Protein AF-A0A496LN38-F1 (afdb_monomer_lite)

Secondary structure (DSSP, 8-state):
-HHHHHHHHHHHHHHGGG-TTS-HHHHHHHHHHHHHHHHHTT--THHHHHHHHHHHHHHT-HHHHHHHHHHHHHSPP-TTSPPHHHHHHHHHHHHHHTT-HHHHHHHHHHHHHTSS--SSTTTTTHHHHHHHHHHTT-HHHHHHHHHHHHHHHHT-GGGGGGHHHHHHHHHHTT-HHHHHHHHHHHHHHHHTS--HHHHHHHHHHHGGGS-HHHHHHHHHHHHHHHHHHTS-HHHHHHHHHHHHHS-S--

Foldseek 3Di:
DVVVVLLVLLVCLLQVLLALPDFLVNNVVSLVVNVVVCVVVVHKCLSSLLSQLSSCLSLLNLPSNVVSVVSNVPIDDDPSDDPPQVVLQSVLSNCLSNVVLVVSLVSCPCLVVVVRDDPCPPLSRLLSNLSSCLSVVVLVVSVVCLVVNVVVNVVDLVSLLSLLSSLQSCLSSVVPVVSVVSCVVCVVVQVVVSRLNSLLSNLLSCLLQADVVSLVSNCVSQCSSCVSSVHNRSVVVSVVSNCVRNPDDD

pLDDT: mean 95.8, std 6.45, range [47.94, 98.94]

Radius of gyration: 17.99 Å; chains: 1; bounding box: 49×42×44 Å

Structure (mmCIF, N/CA/C/O backbone):
data_AF-A0A496LN38-F1
#
_entry.id   AF-A0A496LN38-F1
#
loop_
_atom_site.group_PDB
_atom_site.id
_atom_site.type_symbol
_atom_site.label_atom_id
_atom_site.label_alt_id
_atom_site.label_comp_id
_atom_site.label_asym_id
_atom_site.label_entity_id
_atom_site.label_seq_id
_atom_site.pdbx_PDB_ins_code
_atom_site.Cartn_x
_atom_site.Cartn_y
_atom_site.Cartn_z
_atom_site.occupancy
_atom_site.B_iso_or_equiv
_atom_site.auth_seq_id
_atom_site.auth_comp_id
_atom_site.auth_asym_id
_atom_site.auth_atom_id
_atom_site.pdbx_PDB_model_num
ATOM 1 N N . ASP A 1 1 ? 28.121 -6.802 -5.462 1.00 85.00 1 ASP A N 1
ATOM 2 C CA . ASP A 1 1 ? 28.163 -6.606 -6.922 1.00 85.00 1 ASP A CA 1
ATOM 3 C C . ASP A 1 1 ? 27.304 -5.389 -7.294 1.00 85.00 1 ASP A C 1
ATOM 5 O O . ASP A 1 1 ? 26.505 -4.970 -6.463 1.00 85.00 1 ASP A O 1
ATOM 9 N N . PHE A 1 2 ? 27.473 -4.770 -8.468 1.00 90.50 2 PHE A N 1
ATOM 10 C CA . PHE A 1 2 ? 26.639 -3.636 -8.903 1.00 90.50 2 PHE A CA 1
ATOM 11 C C . PHE A 1 2 ? 25.169 -4.049 -9.070 1.00 90.50 2 PHE A C 1
ATOM 13 O O . PHE A 1 2 ? 24.277 -3.312 -8.654 1.00 90.50 2 PHE A O 1
ATOM 20 N N . THR A 1 3 ? 24.918 -5.261 -9.567 1.00 88.94 3 THR A N 1
ATOM 21 C CA . THR A 1 3 ? 23.571 -5.844 -9.659 1.00 88.94 3 THR A CA 1
ATOM 22 C C . THR A 1 3 ? 22.911 -5.978 -8.281 1.00 88.94 3 THR A C 1
ATOM 24 O O . THR A 1 3 ? 21.755 -5.595 -8.121 1.00 88.94 3 THR A O 1
ATOM 27 N N . ASP A 1 4 ? 23.655 -6.380 -7.239 1.00 92.31 4 ASP A N 1
ATOM 28 C CA . ASP A 1 4 ? 23.134 -6.407 -5.857 1.00 92.31 4 ASP A CA 1
ATOM 29 C C . ASP A 1 4 ? 22.748 -5.008 -5.347 1.00 92.31 4 ASP A C 1
ATOM 31 O O . ASP A 1 4 ? 21.820 -4.851 -4.548 1.00 92.31 4 ASP A O 1
ATOM 35 N N . CYS A 1 5 ? 23.478 -3.971 -5.771 1.00 94.69 5 CYS A N 1
ATOM 36 C CA . CYS A 1 5 ? 23.136 -2.591 -5.440 1.00 94.69 5 CYS A CA 1
ATOM 37 C C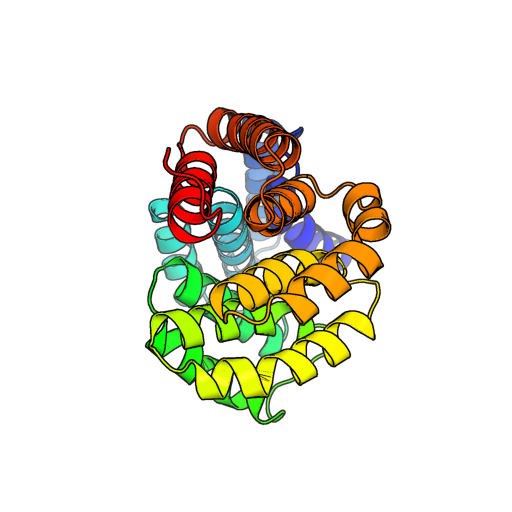 . CYS A 1 5 ? 21.839 -2.173 -6.138 1.00 94.69 5 CYS A C 1
ATOM 39 O O . CYS A 1 5 ? 20.977 -1.592 -5.483 1.00 94.69 5 CYS A O 1
ATOM 41 N N . LEU A 1 6 ? 21.665 -2.510 -7.421 1.00 94.62 6 LEU A N 1
ATOM 42 C CA . LEU A 1 6 ? 20.422 -2.245 -8.154 1.00 94.62 6 LEU A CA 1
ATOM 43 C C . LEU A 1 6 ? 19.226 -2.991 -7.563 1.00 94.62 6 LEU A C 1
ATOM 45 O O . LEU A 1 6 ? 18.123 -2.444 -7.514 1.00 94.62 6 LEU A O 1
ATOM 49 N N . TRP A 1 7 ? 19.454 -4.197 -7.045 1.00 95.44 7 TRP A N 1
ATOM 50 C CA . TRP A 1 7 ? 18.431 -4.964 -6.344 1.00 95.44 7 TRP A CA 1
ATOM 51 C C . TRP A 1 7 ? 17.898 -4.219 -5.122 1.00 95.44 7 TRP A C 1
ATOM 53 O O . TRP A 1 7 ? 16.692 -4.141 -4.926 1.00 95.44 7 TRP A O 1
ATOM 63 N N . LYS A 1 8 ? 18.776 -3.608 -4.323 1.00 95.31 8 LYS A N 1
ATOM 64 C CA . LYS A 1 8 ? 18.359 -2.777 -3.181 1.00 95.31 8 LYS A CA 1
ATOM 65 C C . LYS A 1 8 ? 17.798 -1.430 -3.628 1.00 95.31 8 LYS A C 1
ATOM 67 O O . LYS A 1 8 ? 16.879 -0.905 -3.006 1.00 95.31 8 LYS A O 1
ATOM 72 N N . PHE A 1 9 ? 18.340 -0.871 -4.707 1.00 96.31 9 PHE A N 1
ATOM 73 C CA . PHE A 1 9 ? 17.932 0.427 -5.227 1.00 96.31 9 PHE A CA 1
ATOM 74 C C . PHE A 1 9 ? 16.470 0.439 -5.684 1.00 96.31 9 PHE A C 1
ATOM 76 O O . PHE A 1 9 ? 15.774 1.408 -5.402 1.00 96.31 9 PHE A O 1
ATOM 83 N N . LYS A 1 10 ? 15.958 -0.649 -6.278 1.00 95.75 10 LYS A N 1
ATOM 84 C CA . LYS A 1 10 ? 14.537 -0.739 -6.670 1.00 95.75 10 LYS A CA 1
ATOM 85 C C . LYS A 1 10 ? 13.581 -0.545 -5.482 1.00 95.75 10 LYS A C 1
ATOM 87 O O . LYS A 1 10 ? 12.533 0.077 -5.620 1.00 95.75 10 LYS A O 1
ATOM 92 N N . TRP A 1 11 ? 13.965 -1.024 -4.296 1.00 94.75 11 TRP A N 1
ATOM 93 C CA . TRP A 1 11 ? 13.180 -0.856 -3.073 1.00 94.75 11 TRP A CA 1
ATOM 94 C C . TRP A 1 11 ? 13.254 0.575 -2.536 1.00 94.75 11 TRP A C 1
ATOM 96 O O . TRP A 1 11 ? 12.261 1.083 -2.021 1.00 94.75 11 TRP A O 1
ATOM 106 N N . ILE A 1 12 ? 14.396 1.250 -2.712 1.00 96.00 12 ILE A N 1
ATOM 107 C CA . ILE A 1 12 ? 14.527 2.684 -2.417 1.00 96.00 12 ILE A CA 1
ATOM 108 C C . ILE A 1 12 ? 13.604 3.485 -3.338 1.00 96.00 12 ILE A C 1
ATOM 110 O O . ILE A 1 12 ? 12.831 4.301 -2.850 1.00 96.00 12 ILE A O 1
ATOM 114 N N . VAL A 1 13 ? 13.631 3.216 -4.646 1.00 97.25 13 VAL A N 1
ATOM 115 C CA . VAL A 1 13 ? 12.772 3.879 -5.643 1.00 97.25 13 VAL A CA 1
ATOM 116 C C . VAL A 1 13 ? 11.292 3.683 -5.302 1.00 97.25 13 VAL A C 1
ATOM 118 O O . VAL A 1 13 ? 10.528 4.645 -5.279 1.00 97.25 13 VAL A O 1
ATOM 121 N N . SER A 1 14 ? 10.890 2.457 -4.959 1.00 96.38 14 SER A N 1
ATOM 122 C CA . SER A 1 14 ? 9.514 2.163 -4.550 1.00 96.38 14 SER A CA 1
ATOM 123 C C . SER A 1 14 ? 9.106 2.878 -3.256 1.00 96.38 14 SER A C 1
ATOM 125 O O . SER A 1 14 ? 7.943 3.239 -3.116 1.00 96.38 14 SER A O 1
ATOM 127 N N . GLY A 1 15 ? 10.025 3.049 -2.300 1.00 95.81 15 GLY A N 1
ATOM 128 C CA . GLY A 1 15 ? 9.730 3.584 -0.966 1.00 95.81 15 GLY A CA 1
ATOM 129 C C . GLY A 1 15 ? 9.970 5.083 -0.791 1.00 95.81 15 GLY A C 1
ATOM 130 O O . GLY A 1 15 ? 9.553 5.642 0.219 1.00 95.81 15 GLY A O 1
ATOM 131 N N . VAL A 1 16 ? 10.623 5.753 -1.744 1.00 96.38 16 VAL A N 1
ATOM 132 C CA . VAL A 1 16 ? 11.032 7.163 -1.610 1.00 96.38 16 VAL A CA 1
ATOM 133 C C . VAL A 1 16 ? 9.842 8.102 -1.366 1.00 96.38 16 VAL A C 1
ATOM 135 O O . VAL A 1 16 ? 9.958 9.067 -0.614 1.00 96.38 16 VAL A O 1
ATOM 138 N N . ALA A 1 17 ? 8.670 7.786 -1.927 1.00 96.69 17 ALA A N 1
ATOM 139 C CA . ALA A 1 17 ? 7.463 8.595 -1.771 1.00 96.69 17 ALA A CA 1
ATOM 140 C C . ALA A 1 17 ? 6.859 8.560 -0.359 1.00 96.69 17 ALA A C 1
ATOM 142 O O . ALA A 1 17 ? 5.995 9.391 -0.074 1.00 96.69 17 ALA A O 1
ATOM 143 N N . LYS A 1 18 ? 7.320 7.669 0.528 1.00 96.44 18 LYS A N 1
ATOM 144 C CA . LYS A 1 18 ? 6.849 7.570 1.919 1.00 96.44 18 LYS A CA 1
ATOM 145 C C . LYS A 1 18 ? 7.365 8.686 2.821 1.00 96.44 18 LYS A C 1
ATOM 147 O O . LYS A 1 18 ? 6.786 8.918 3.871 1.00 96.44 18 LYS A O 1
ATOM 152 N N . SER A 1 19 ? 8.421 9.396 2.421 1.00 95.25 19 SER A N 1
ATOM 153 C CA . SER A 1 19 ? 8.892 10.574 3.152 1.00 95.25 19 SER A CA 1
ATOM 154 C C . SER A 1 19 ? 8.279 11.843 2.573 1.00 95.25 19 SER A C 1
ATOM 156 O O . SER A 1 19 ? 8.485 12.169 1.403 1.00 95.25 19 SER A O 1
ATOM 158 N N . SER A 1 20 ? 7.569 12.593 3.408 1.00 93.19 20 SER A N 1
ATOM 159 C CA . SER A 1 20 ? 6.999 13.901 3.073 1.00 93.19 20 SER A CA 1
ATOM 160 C C . SER A 1 20 ? 8.071 14.971 2.831 1.00 93.19 20 SER A C 1
ATOM 162 O O . SER A 1 20 ? 7.804 15.971 2.175 1.00 93.19 20 SER A O 1
ATOM 164 N N . MET A 1 21 ? 9.294 14.739 3.320 1.00 92.69 21 MET A N 1
ATOM 165 C CA . MET A 1 21 ? 10.440 15.646 3.199 1.00 92.69 21 MET A CA 1
ATOM 166 C C . MET A 1 21 ? 11.153 15.559 1.844 1.00 92.69 21 MET A C 1
ATOM 168 O O . MET A 1 21 ? 11.972 16.420 1.523 1.00 92.69 21 MET A O 1
ATOM 172 N N . ILE A 1 22 ? 10.910 14.499 1.068 1.00 95.75 22 ILE A N 1
ATOM 173 C CA . ILE A 1 22 ? 11.539 14.326 -0.241 1.00 95.75 22 ILE A CA 1
ATOM 174 C C . ILE A 1 22 ? 10.703 15.045 -1.293 1.00 95.75 22 ILE A C 1
ATOM 176 O O . ILE A 1 22 ? 9.567 14.669 -1.557 1.00 95.75 22 ILE A O 1
ATOM 180 N N . GLU A 1 23 ? 11.298 16.053 -1.924 1.00 95.94 23 GLU A N 1
ATOM 181 C CA . GLU A 1 23 ? 10.670 16.829 -2.993 1.00 95.94 23 GLU A CA 1
ATOM 182 C C . GLU A 1 23 ? 10.357 15.978 -4.229 1.00 95.94 23 GLU A C 1
ATOM 184 O O . GLU A 1 23 ? 11.131 15.092 -4.610 1.00 95.94 23 GLU A O 1
ATOM 189 N N . LYS A 1 24 ? 9.265 16.310 -4.929 1.00 95.44 24 LYS A N 1
ATOM 190 C CA . LYS A 1 24 ? 8.821 15.592 -6.137 1.00 95.44 24 LYS A CA 1
ATOM 191 C C . LYS A 1 24 ? 9.908 15.505 -7.217 1.00 95.44 24 LYS A C 1
ATOM 193 O O . LYS A 1 24 ? 10.080 14.454 -7.824 1.00 95.44 24 LYS A O 1
ATOM 198 N N . GLU A 1 25 ? 10.694 16.567 -7.401 1.00 96.88 25 GLU A N 1
ATOM 199 C CA . GLU A 1 25 ? 11.808 16.585 -8.362 1.00 96.88 25 GLU A CA 1
ATOM 200 C C . GLU A 1 25 ? 12.885 15.534 -8.029 1.00 96.88 25 GLU A C 1
ATOM 202 O O . GLU A 1 25 ? 13.487 14.946 -8.927 1.00 96.88 25 GLU A O 1
ATOM 207 N N . LEU A 1 26 ? 13.144 15.273 -6.743 1.00 97.69 26 LEU A N 1
ATOM 208 C CA . LEU A 1 26 ? 14.111 14.253 -6.336 1.00 97.69 26 LEU A CA 1
ATOM 209 C C . LEU A 1 26 ? 13.549 12.840 -6.529 1.00 97.69 26 LEU A C 1
ATOM 211 O O . LEU A 1 26 ? 14.294 11.954 -6.944 1.00 97.69 26 LEU A O 1
ATOM 215 N N . ILE A 1 27 ? 12.249 12.643 -6.287 1.00 97.88 27 ILE A N 1
ATOM 216 C CA . ILE A 1 27 ? 11.549 11.392 -6.619 1.00 97.88 27 ILE A CA 1
ATOM 217 C C . ILE A 1 27 ? 11.721 11.085 -8.113 1.00 97.88 27 ILE A C 1
ATOM 219 O O . ILE A 1 27 ? 12.150 9.989 -8.474 1.00 97.88 27 ILE A O 1
ATOM 223 N N . ASP A 1 28 ? 11.490 12.078 -8.975 1.00 97.50 28 ASP A N 1
ATOM 224 C CA . ASP A 1 28 ? 11.615 11.925 -10.427 1.00 97.50 28 ASP A CA 1
ATOM 225 C C . ASP A 1 28 ? 13.051 11.595 -10.854 1.00 97.50 28 ASP A C 1
ATOM 227 O O . ASP A 1 28 ? 13.264 10.653 -11.615 1.00 97.50 28 ASP A O 1
ATOM 231 N N . LYS A 1 29 ? 14.059 12.260 -10.276 1.00 98.25 29 LYS A N 1
ATOM 232 C CA . LYS A 1 29 ? 15.477 11.937 -10.529 1.00 98.25 29 LYS A CA 1
ATOM 233 C C . LYS A 1 29 ? 15.853 10.513 -10.118 1.00 98.25 29 LYS A C 1
ATOM 235 O O . LYS A 1 29 ? 16.649 9.864 -10.795 1.00 98.25 29 LYS A O 1
ATOM 240 N N . VAL A 1 30 ? 15.314 10.015 -9.004 1.00 98.00 30 VAL A N 1
ATOM 241 C CA . VAL A 1 30 ? 15.553 8.637 -8.545 1.00 98.00 30 VAL A CA 1
ATOM 242 C C . VAL A 1 30 ? 14.897 7.630 -9.496 1.00 98.00 30 VAL A C 1
ATOM 244 O O . VAL A 1 30 ? 15.519 6.621 -9.839 1.00 98.00 30 VAL A O 1
ATOM 247 N N . ASN A 1 31 ? 13.694 7.935 -9.987 1.00 98.44 31 ASN A N 1
ATOM 248 C CA . ASN A 1 31 ? 13.002 7.140 -11.000 1.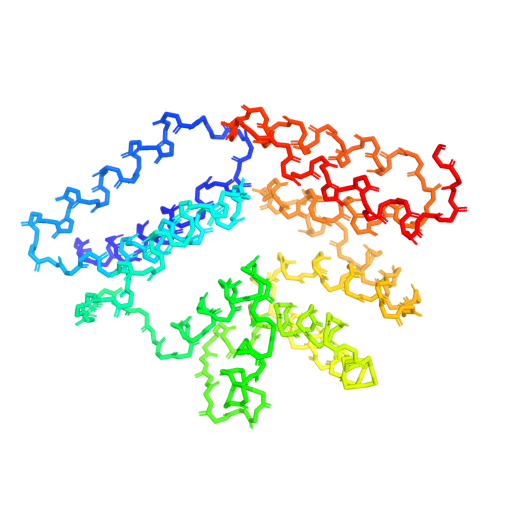00 98.44 31 ASN A CA 1
ATOM 249 C C . ASN A 1 31 ? 13.802 7.098 -12.319 1.00 98.44 31 ASN A C 1
ATOM 251 O O . ASN A 1 31 ? 14.048 6.018 -12.859 1.00 98.44 31 ASN A O 1
ATOM 255 N N . GLU A 1 32 ? 14.266 8.250 -12.812 1.00 98.44 32 GLU A N 1
ATOM 256 C CA . GLU A 1 32 ? 15.109 8.360 -14.014 1.00 98.44 32 GLU A CA 1
ATOM 257 C C . GLU A 1 32 ? 16.414 7.570 -13.875 1.00 98.44 32 GLU A C 1
ATOM 259 O O . GLU A 1 32 ? 16.816 6.862 -14.799 1.00 98.44 32 GLU A O 1
ATOM 264 N N . ALA A 1 33 ? 17.060 7.632 -12.707 1.00 98.25 33 ALA A N 1
ATOM 265 C CA . ALA A 1 33 ? 18.275 6.872 -12.443 1.00 98.25 33 ALA A CA 1
ATOM 266 C C . ALA A 1 33 ? 18.035 5.356 -12.524 1.00 98.25 33 ALA A C 1
ATOM 268 O O . ALA A 1 33 ? 18.862 4.633 -13.080 1.00 98.25 33 ALA A O 1
ATOM 269 N N . MET A 1 34 ? 16.907 4.859 -12.004 1.00 98.06 34 MET A N 1
ATOM 270 C CA . MET A 1 34 ? 16.569 3.436 -12.094 1.00 98.06 34 MET A CA 1
ATOM 271 C C . MET A 1 34 ? 16.360 3.007 -13.545 1.00 98.06 34 MET A C 1
ATOM 273 O O . MET A 1 34 ? 16.973 2.026 -13.968 1.00 98.06 34 MET A O 1
ATOM 277 N N . ALA A 1 35 ? 15.566 3.760 -14.310 1.00 98.19 35 ALA A N 1
ATOM 278 C CA . ALA A 1 35 ? 15.343 3.490 -15.728 1.00 98.19 35 ALA A CA 1
ATOM 279 C C . ALA A 1 35 ? 16.667 3.470 -16.507 1.00 98.19 35 ALA A C 1
ATOM 281 O O . ALA A 1 35 ? 16.959 2.491 -17.192 1.00 98.19 35 ALA A O 1
ATOM 282 N N . PHE A 1 36 ? 17.521 4.481 -16.306 1.00 98.12 36 PHE A N 1
ATOM 283 C CA . PHE A 1 36 ? 18.833 4.573 -16.948 1.00 98.12 36 PHE A CA 1
ATOM 284 C C . PHE A 1 36 ? 19.693 3.324 -16.714 1.00 98.12 36 PHE A C 1
ATOM 286 O O . PHE A 1 36 ? 20.278 2.785 -17.655 1.00 98.12 36 PHE A O 1
ATOM 293 N N . TYR A 1 37 ? 19.789 2.842 -15.471 1.00 97.44 37 TYR A N 1
ATOM 294 C CA . TYR A 1 37 ? 20.604 1.662 -15.175 1.00 97.44 37 TYR A CA 1
ATOM 295 C C . TYR A 1 37 ? 20.010 0.375 -15.738 1.00 97.44 37 TYR A C 1
ATOM 297 O O . TYR A 1 37 ? 20.766 -0.472 -16.214 1.00 97.44 37 TYR A O 1
ATOM 305 N N . TYR A 1 38 ? 18.686 0.234 -15.704 1.00 97.12 38 TYR A N 1
ATOM 306 C CA . TYR A 1 38 ? 18.008 -0.932 -16.258 1.00 97.12 38 TYR A CA 1
ATOM 307 C C . TYR A 1 38 ? 18.200 -1.011 -17.774 1.00 97.12 38 TYR A C 1
ATOM 309 O O . TYR A 1 38 ? 18.621 -2.047 -18.279 1.00 97.12 38 TYR A O 1
ATOM 317 N N . GLU A 1 39 ? 18.016 0.101 -18.488 1.00 96.94 39 GLU A N 1
ATOM 318 C CA . GLU A 1 39 ? 18.270 0.177 -19.930 1.00 96.94 39 GLU A CA 1
ATOM 319 C C . GLU A 1 39 ? 19.741 -0.096 -20.263 1.00 96.94 39 GLU A C 1
ATOM 321 O O . GLU A 1 39 ? 20.051 -0.872 -21.167 1.00 96.94 39 GLU A O 1
ATOM 326 N N . ARG A 1 40 ? 20.675 0.502 -19.511 1.00 96.88 40 ARG A N 1
ATOM 327 C CA . ARG A 1 40 ? 22.117 0.373 -19.769 1.00 96.88 40 ARG A CA 1
ATOM 328 C C . ARG A 1 40 ? 22.644 -1.052 -19.591 1.00 96.88 40 ARG A C 1
ATOM 330 O O . ARG A 1 40 ? 23.669 -1.381 -20.200 1.00 96.88 40 ARG A O 1
ATOM 337 N N . LEU A 1 41 ? 21.997 -1.833 -18.729 1.00 95.69 41 LEU A N 1
ATOM 338 C CA . LEU A 1 41 ? 22.315 -3.231 -18.439 1.00 95.69 41 LEU A CA 1
ATOM 339 C C . LEU A 1 41 ? 21.416 -4.226 -19.183 1.00 95.69 41 LEU A C 1
ATOM 341 O O . LEU A 1 41 ? 21.561 -5.424 -18.962 1.00 95.69 41 LEU A O 1
ATOM 345 N N . GLU A 1 42 ? 20.518 -3.745 -20.049 1.00 95.88 42 GLU A N 1
ATOM 346 C CA . GLU A 1 42 ? 19.575 -4.579 -20.807 1.00 95.88 42 GLU A CA 1
ATOM 347 C C . GLU A 1 42 ? 18.668 -5.439 -19.901 1.00 95.88 42 GLU A C 1
ATOM 349 O O . GLU A 1 42 ? 18.281 -6.554 -20.250 1.00 95.88 42 GLU A O 1
ATOM 354 N N . LEU A 1 43 ? 18.317 -4.902 -18.728 1.00 96.44 43 LEU A N 1
ATOM 355 C CA . LEU A 1 43 ? 17.370 -5.497 -17.786 1.00 96.44 43 LEU A CA 1
ATOM 356 C C . LEU A 1 43 ? 15.930 -5.148 -18.178 1.00 96.44 43 LEU A C 1
ATOM 358 O O . LEU A 1 43 ? 15.653 -4.110 -18.785 1.00 96.44 43 LEU A O 1
ATOM 362 N N . SER A 1 44 ? 14.984 -5.995 -17.787 1.00 97.50 44 SER A N 1
ATOM 363 C CA . SER A 1 44 ? 13.565 -5.732 -17.987 1.00 97.50 44 SER A CA 1
ATOM 364 C C . SER A 1 44 ? 13.087 -4.573 -17.121 1.00 97.50 44 SER A C 1
ATOM 366 O O . SER A 1 44 ? 13.243 -4.570 -15.901 1.00 97.50 44 SER A O 1
ATOM 368 N N . LEU A 1 45 ? 12.367 -3.629 -17.727 1.00 98.00 45 LEU A N 1
ATOM 369 C CA . LEU A 1 45 ? 11.714 -2.536 -17.003 1.00 98.00 45 LEU A CA 1
ATOM 370 C C . LEU A 1 45 ? 10.504 -2.986 -16.160 1.00 98.00 45 LEU A C 1
ATOM 372 O O . LEU A 1 45 ? 9.874 -2.151 -15.517 1.00 98.00 45 LEU A O 1
ATOM 376 N N . ALA A 1 46 ? 10.175 -4.282 -16.110 1.00 98.25 46 ALA A N 1
ATOM 377 C CA . ALA A 1 46 ? 9.080 -4.804 -15.289 1.00 98.25 46 ALA A CA 1
ATOM 378 C C . ALA A 1 46 ? 9.195 -4.365 -13.814 1.00 98.25 46 ALA A C 1
ATOM 380 O O . ALA A 1 46 ? 8.242 -3.812 -13.264 1.00 98.25 46 ALA A O 1
ATOM 381 N N . ALA A 1 47 ? 10.368 -4.529 -13.189 1.00 97.81 47 ALA A N 1
ATOM 382 C CA . ALA A 1 47 ? 10.577 -4.125 -11.795 1.00 97.81 47 ALA A CA 1
ATOM 383 C C . ALA A 1 47 ? 10.586 -2.596 -11.606 1.00 97.81 47 ALA A C 1
ATOM 385 O O . ALA A 1 47 ? 10.185 -2.109 -10.549 1.00 97.81 47 ALA A O 1
ATOM 386 N N . TYR A 1 48 ? 10.993 -1.836 -12.629 1.00 98.31 48 TYR A N 1
ATOM 387 C CA . TYR A 1 48 ? 10.892 -0.374 -12.637 1.00 98.31 48 TYR A CA 1
ATOM 388 C C . TYR A 1 48 ? 9.432 0.083 -12.603 1.00 98.31 48 TYR A C 1
ATOM 390 O O . TYR A 1 48 ? 9.041 0.835 -11.712 1.00 98.31 48 TYR A O 1
ATOM 398 N N . TYR A 1 49 ? 8.596 -0.435 -13.504 1.00 98.75 49 TYR A N 1
ATOM 399 C CA . TYR A 1 49 ? 7.177 -0.086 -13.525 1.00 98.75 49 TYR A CA 1
ATOM 400 C C . TYR A 1 49 ? 6.435 -0.570 -12.280 1.00 98.75 49 TYR A C 1
ATOM 402 O O . TYR A 1 49 ? 5.553 0.131 -11.792 1.00 98.75 49 TYR A O 1
ATOM 410 N N . LYS A 1 50 ? 6.830 -1.706 -11.695 1.00 98.69 50 LYS A N 1
ATOM 411 C CA . LYS A 1 50 ? 6.316 -2.126 -10.387 1.00 98.69 50 LYS A CA 1
ATOM 412 C C . LYS A 1 50 ? 6.668 -1.127 -9.279 1.00 98.69 50 LYS A C 1
ATOM 414 O O . LYS A 1 50 ? 5.795 -0.739 -8.509 1.00 98.69 50 LYS A O 1
ATOM 419 N N . ALA A 1 51 ? 7.921 -0.669 -9.221 1.00 98.56 51 ALA A N 1
ATOM 420 C CA . ALA A 1 51 ? 8.350 0.329 -8.242 1.00 98.56 51 ALA A CA 1
ATOM 421 C C . ALA A 1 51 ? 7.579 1.649 -8.398 1.00 98.56 51 ALA A C 1
ATOM 423 O O . ALA A 1 51 ? 7.131 2.209 -7.399 1.00 98.56 51 ALA A O 1
ATOM 424 N N . LEU A 1 52 ? 7.356 2.109 -9.636 1.00 98.75 52 LEU A N 1
ATOM 425 C CA . LEU A 1 52 ? 6.519 3.282 -9.900 1.00 98.75 52 LEU A CA 1
ATOM 426 C C . LEU A 1 52 ? 5.062 3.058 -9.507 1.00 98.75 52 LEU A C 1
ATOM 428 O O . LEU A 1 52 ? 4.437 3.949 -8.946 1.00 98.75 52 LEU A O 1
ATOM 432 N N . MET A 1 53 ? 4.497 1.889 -9.792 1.00 98.81 53 MET A N 1
ATOM 433 C CA . MET A 1 53 ? 3.129 1.556 -9.403 1.00 98.81 53 MET A CA 1
ATOM 434 C C . MET A 1 53 ? 2.959 1.639 -7.877 1.00 98.81 53 MET A C 1
ATOM 436 O O . MET A 1 53 ? 2.077 2.360 -7.416 1.00 98.81 53 MET A O 1
ATOM 440 N N . ASN A 1 54 ? 3.869 1.041 -7.103 1.00 98.62 54 ASN A N 1
ATOM 441 C CA . ASN A 1 54 ? 3.876 1.143 -5.640 1.00 98.62 54 ASN A CA 1
ATOM 442 C C . ASN A 1 54 ? 4.056 2.592 -5.152 1.00 98.62 54 ASN A C 1
ATOM 444 O O . ASN A 1 54 ? 3.343 3.040 -4.256 1.00 98.62 54 ASN A O 1
ATOM 448 N N . GLN A 1 55 ? 4.963 3.351 -5.775 1.00 98.25 55 GLN A N 1
ATOM 449 C CA . GLN A 1 55 ? 5.174 4.766 -5.466 1.00 98.25 55 GLN A CA 1
ATOM 450 C C . GLN A 1 55 ? 3.897 5.590 -5.705 1.00 98.25 55 GLN A C 1
ATOM 452 O O . GLN A 1 55 ? 3.545 6.437 -4.891 1.00 98.25 55 GLN A O 1
ATOM 457 N N . ASN A 1 56 ? 3.175 5.322 -6.795 1.00 98.69 56 ASN A N 1
ATOM 458 C CA . ASN A 1 56 ? 1.927 6.008 -7.127 1.00 98.69 56 ASN A CA 1
ATOM 459 C C . ASN A 1 56 ? 0.772 5.623 -6.194 1.00 98.69 56 ASN A C 1
ATOM 461 O O . ASN A 1 56 ? -0.050 6.486 -5.893 1.00 98.69 56 ASN A O 1
ATOM 465 N N . ILE A 1 57 ? 0.733 4.388 -5.678 1.00 98.69 57 ILE A N 1
ATOM 466 C CA . ILE A 1 57 ? -0.186 4.003 -4.592 1.00 98.69 57 ILE A CA 1
ATOM 467 C C . ILE A 1 57 ? 0.083 4.866 -3.351 1.00 98.69 57 ILE A C 1
ATOM 469 O O . ILE A 1 57 ? -0.838 5.484 -2.821 1.00 98.69 57 ILE A O 1
ATOM 473 N N . ASP A 1 58 ? 1.345 4.973 -2.925 1.00 98.12 58 ASP A N 1
ATOM 474 C CA . ASP A 1 58 ? 1.742 5.797 -1.773 1.00 98.12 58 ASP A CA 1
ATOM 475 C C . ASP A 1 58 ? 1.581 7.313 -2.031 1.00 98.12 58 ASP A C 1
ATOM 477 O O . ASP A 1 58 ? 1.551 8.105 -1.090 1.00 98.12 58 ASP A O 1
ATOM 481 N N . MET A 1 59 ? 1.453 7.756 -3.283 1.00 98.12 59 MET A N 1
ATOM 482 C CA . MET A 1 59 ? 1.138 9.151 -3.624 1.00 98.12 59 MET A CA 1
ATOM 483 C C . MET A 1 59 ? -0.357 9.410 -3.843 1.00 98.12 59 MET A C 1
ATOM 485 O O . MET A 1 59 ? -0.752 10.569 -3.968 1.00 98.12 59 MET A O 1
ATOM 489 N N . GLY A 1 60 ? -1.187 8.366 -3.905 1.00 98.19 60 GLY A N 1
ATOM 490 C CA . GLY A 1 60 ? -2.604 8.497 -4.235 1.00 98.19 60 GLY A CA 1
ATOM 491 C C . GLY A 1 60 ? -2.899 8.780 -5.712 1.00 98.19 60 GLY A C 1
ATOM 492 O O . GLY A 1 60 ? -4.006 9.204 -6.042 1.00 98.19 60 GLY A O 1
ATOM 493 N N . ASP A 1 61 ? -1.945 8.561 -6.622 1.00 98.25 61 ASP A N 1
ATOM 494 C CA . ASP A 1 61 ? -2.148 8.774 -8.061 1.00 98.25 61 ASP A CA 1
ATOM 495 C C . ASP A 1 61 ? -2.706 7.508 -8.727 1.00 98.25 61 ASP A C 1
ATOM 497 O O . ASP A 1 61 ? -1.983 6.664 -9.262 1.00 98.25 61 ASP A O 1
ATOM 501 N N . ALA A 1 62 ? -4.035 7.383 -8.711 1.00 98.31 62 ALA A N 1
ATOM 502 C CA . ALA A 1 62 ? -4.742 6.255 -9.316 1.00 98.31 62 ALA A CA 1
ATOM 503 C C . ALA A 1 62 ? -4.485 6.099 -10.823 1.00 98.31 62 ALA A C 1
ATOM 505 O O . ALA A 1 62 ? -4.460 4.979 -11.343 1.00 98.31 62 ALA A O 1
ATOM 506 N N . ARG A 1 63 ? -4.285 7.211 -11.540 1.00 98.31 63 ARG A N 1
ATOM 507 C CA . ARG A 1 63 ? -4.092 7.197 -12.993 1.00 98.31 63 ARG A CA 1
ATOM 508 C C . ARG A 1 63 ? -2.718 6.631 -13.338 1.00 98.31 63 ARG A C 1
ATOM 510 O O . ARG A 1 63 ? -2.630 5.735 -14.178 1.00 98.31 63 ARG A O 1
ATOM 517 N N . GLU A 1 64 ? -1.670 7.127 -12.688 1.00 98.44 64 GLU A N 1
ATOM 518 C CA . GLU A 1 64 ? -0.301 6.657 -12.914 1.00 98.44 64 GLU A CA 1
ATOM 519 C C . GLU A 1 64 ? -0.070 5.259 -12.328 1.00 98.44 64 GLU A C 1
ATOM 521 O O . GLU A 1 64 ? 0.594 4.438 -12.964 1.00 98.44 64 GLU A O 1
ATOM 526 N N . ALA A 1 65 ? -0.672 4.918 -11.182 1.00 98.75 65 ALA A N 1
ATOM 527 C CA . ALA A 1 65 ? -0.606 3.557 -10.640 1.00 98.75 65 ALA A CA 1
ATOM 528 C C . ALA A 1 65 ? -1.143 2.529 -11.647 1.00 98.75 65 ALA A C 1
ATOM 530 O O . ALA A 1 65 ? -0.488 1.520 -11.908 1.00 98.75 65 ALA A O 1
ATOM 531 N N . LYS A 1 66 ? -2.293 2.815 -12.277 1.00 98.81 66 LYS A N 1
ATOM 532 C CA . LYS A 1 66 ? -2.876 1.959 -13.317 1.00 98.81 66 LYS A CA 1
ATOM 533 C C . LYS A 1 66 ? -1.978 1.837 -14.547 1.00 98.81 66 LYS A C 1
ATOM 535 O O . LYS A 1 66 ? -1.756 0.727 -15.028 1.00 98.81 66 LYS A O 1
ATOM 540 N N . ALA A 1 67 ? -1.460 2.952 -15.061 1.00 98.75 67 ALA A N 1
ATOM 541 C CA . ALA A 1 67 ? -0.597 2.935 -16.243 1.00 98.75 67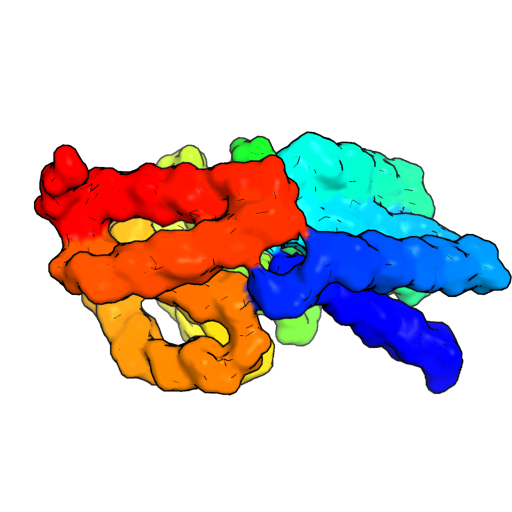 ALA A CA 1
ATOM 542 C C . ALA A 1 67 ? 0.665 2.084 -16.013 1.00 98.75 67 ALA A C 1
ATOM 544 O O . ALA A 1 67 ? 1.021 1.247 -16.845 1.00 98.75 67 ALA A O 1
ATOM 545 N N . ASN A 1 68 ? 1.298 2.247 -14.850 1.00 98.81 68 ASN A N 1
ATOM 546 C CA . ASN A 1 68 ? 2.495 1.501 -14.476 1.00 98.81 68 ASN A CA 1
ATOM 547 C C . ASN A 1 68 ? 2.193 0.023 -14.183 1.00 98.81 68 ASN A C 1
ATOM 549 O O . ASN A 1 68 ? 2.959 -0.846 -14.598 1.00 98.81 68 ASN A O 1
ATOM 553 N N . TYR A 1 69 ? 1.048 -0.287 -13.566 1.00 98.81 69 TYR A N 1
ATOM 554 C CA . TYR A 1 69 ? 0.577 -1.664 -13.406 1.00 98.81 69 TYR A CA 1
ATOM 555 C C . TYR A 1 69 ? 0.430 -2.374 -14.758 1.00 98.81 69 TYR A C 1
ATOM 557 O O . TYR A 1 69 ? 0.972 -3.460 -14.959 1.00 98.81 69 TYR A O 1
ATOM 565 N N . GLU A 1 70 ? -0.243 -1.746 -15.727 1.00 98.69 70 GLU A N 1
ATOM 566 C CA . GLU A 1 70 ? -0.423 -2.333 -17.056 1.00 98.69 70 GLU A CA 1
ATOM 567 C C . GLU A 1 70 ? 0.911 -2.601 -17.768 1.00 98.69 70 GLU A C 1
ATOM 569 O O . GLU A 1 70 ? 1.032 -3.603 -18.474 1.00 98.69 70 GLU A O 1
ATOM 574 N N . LEU A 1 71 ? 1.907 -1.726 -17.603 1.00 98.69 71 LEU A N 1
ATOM 575 C CA . LEU A 1 71 ? 3.245 -1.917 -18.167 1.00 98.69 71 LEU A CA 1
ATOM 576 C C . LEU A 1 71 ? 3.997 -3.050 -17.467 1.00 98.69 71 LEU A C 1
ATOM 578 O O . LEU A 1 71 ? 4.532 -3.925 -18.148 1.00 98.69 71 LEU A O 1
ATOM 582 N N . TRP A 1 72 ? 3.972 -3.097 -16.133 1.00 98.62 72 TRP A N 1
ATOM 583 C CA . TRP A 1 72 ? 4.564 -4.189 -15.358 1.00 98.62 72 TRP A CA 1
ATOM 584 C C . TRP A 1 72 ? 4.003 -5.551 -15.782 1.00 98.62 72 TRP A C 1
ATOM 586 O O . TRP A 1 72 ? 4.774 -6.469 -16.054 1.00 98.62 72 TRP A O 1
ATOM 596 N N . LYS A 1 73 ? 2.678 -5.675 -15.939 1.00 98.06 73 LYS A N 1
ATOM 597 C CA . LYS A 1 73 ? 2.037 -6.936 -16.352 1.00 98.06 73 LYS A CA 1
ATOM 598 C C . LYS A 1 73 ? 2.315 -7.335 -17.807 1.00 98.06 73 LYS A C 1
ATOM 600 O O . LYS A 1 73 ? 2.193 -8.514 -18.130 1.00 98.06 73 LYS A O 1
ATOM 605 N N . LYS A 1 74 ? 2.646 -6.385 -18.690 1.00 98.12 74 LYS A N 1
ATOM 606 C CA . LYS A 1 74 ? 2.934 -6.642 -20.118 1.00 98.12 74 LYS A CA 1
ATOM 607 C C . LYS A 1 74 ? 4.378 -7.073 -20.373 1.00 98.12 74 LYS A C 1
ATOM 609 O O . LYS A 1 74 ? 4.639 -7.718 -21.387 1.00 98.12 74 LYS A O 1
ATOM 614 N N . LEU A 1 75 ? 5.311 -6.678 -19.512 1.00 97.44 75 LEU A N 1
ATOM 615 C CA . LEU A 1 75 ? 6.737 -6.915 -19.715 1.00 97.44 75 LEU A CA 1
ATOM 616 C C . LEU A 1 75 ? 7.176 -8.280 -19.185 1.00 97.44 75 LEU A C 1
ATOM 618 O O . LEU A 1 75 ? 6.611 -8.825 -18.239 1.00 97.44 75 LEU A O 1
ATOM 622 N N . ALA A 1 76 ? 8.214 -8.835 -19.811 1.00 94.69 76 ALA A N 1
ATOM 623 C CA . ALA A 1 76 ? 8.802 -10.092 -19.373 1.00 94.69 76 ALA A CA 1
ATOM 624 C C . ALA A 1 76 ? 9.484 -9.920 -18.010 1.00 94.69 76 ALA A C 1
ATOM 626 O O . ALA A 1 76 ? 10.142 -8.912 -17.759 1.00 94.69 76 ALA A O 1
ATOM 627 N N . LYS A 1 77 ? 9.352 -10.924 -17.145 1.00 94.19 77 LYS A N 1
ATOM 628 C CA . LYS A 1 77 ? 10.115 -11.000 -15.898 1.00 94.19 77 LYS A CA 1
ATOM 629 C C . LYS A 1 77 ? 11.568 -11.365 -16.190 1.00 94.19 77 LYS A C 1
ATOM 631 O O . LYS A 1 77 ? 11.840 -12.146 -17.101 1.00 94.19 77 LYS A O 1
ATOM 636 N N . ASP A 1 78 ? 12.472 -10.825 -15.390 1.00 95.31 78 ASP A N 1
ATOM 637 C CA . ASP A 1 78 ? 13.894 -11.162 -15.368 1.00 95.31 78 ASP A CA 1
ATOM 638 C C . ASP A 1 78 ? 14.379 -11.380 -13.924 1.00 95.31 78 ASP A C 1
ATOM 640 O O . ASP A 1 78 ? 13.577 -11.407 -12.984 1.00 95.31 78 ASP A O 1
ATOM 644 N N . ASP A 1 79 ? 15.696 -11.487 -13.748 1.00 93.56 79 ASP A N 1
ATOM 645 C CA . ASP A 1 79 ? 16.347 -11.692 -12.451 1.00 93.56 79 ASP A CA 1
ATOM 646 C C . ASP A 1 79 ? 16.175 -10.510 -11.472 1.00 93.56 79 ASP A C 1
ATOM 648 O O . ASP A 1 79 ? 16.527 -10.635 -10.300 1.00 93.56 79 ASP A O 1
ATOM 652 N N . MET A 1 80 ? 15.611 -9.372 -11.907 1.00 95.75 80 MET A N 1
ATOM 653 C CA . MET A 1 80 ? 15.246 -8.249 -11.035 1.00 95.75 80 MET A CA 1
ATOM 654 C C . MET A 1 80 ? 13.826 -8.359 -10.468 1.00 95.75 80 MET A C 1
ATOM 656 O O . MET A 1 80 ? 13.445 -7.550 -9.613 1.00 95.75 80 MET A O 1
ATOM 660 N N . SER A 1 81 ? 13.047 -9.351 -10.899 1.00 96.50 81 SER A N 1
ATOM 661 C CA . SER A 1 81 ? 11.710 -9.630 -10.363 1.00 96.50 81 SER A CA 1
ATOM 662 C C . SER A 1 81 ? 11.805 -10.166 -8.938 1.00 96.50 81 SER A C 1
ATOM 664 O O . SER A 1 81 ? 12.723 -10.917 -8.610 1.00 96.50 81 SER A O 1
ATOM 666 N N . ASP A 1 82 ? 10.857 -9.801 -8.073 1.00 96.69 82 ASP A N 1
ATOM 667 C CA . ASP A 1 82 ? 10.806 -10.397 -6.738 1.00 96.69 82 ASP A CA 1
ATOM 668 C C . ASP A 1 82 ? 10.276 -11.838 -6.796 1.00 96.69 82 ASP A C 1
ATOM 670 O O . ASP A 1 82 ? 9.817 -12.326 -7.833 1.00 96.69 82 ASP A O 1
ATOM 674 N N . CYS A 1 83 ? 10.349 -12.550 -5.668 1.00 97.31 83 CYS A N 1
ATOM 675 C CA . CYS A 1 83 ? 9.761 -13.884 -5.580 1.00 97.31 83 CYS A CA 1
ATOM 676 C C . CYS A 1 83 ? 8.246 -13.845 -5.849 1.00 97.31 83 CYS A C 1
ATOM 678 O O . CYS A 1 83 ? 7.592 -12.826 -5.622 1.00 97.31 83 CYS A O 1
ATOM 680 N N . GLU A 1 84 ? 7.677 -14.974 -6.274 1.00 97.50 84 GLU A N 1
ATOM 681 C CA . GLU A 1 84 ? 6.262 -15.080 -6.658 1.00 97.50 84 GLU A CA 1
ATOM 682 C C . GLU A 1 84 ? 5.299 -14.568 -5.575 1.00 97.50 84 GLU A C 1
ATOM 684 O O . GLU A 1 84 ? 4.344 -13.863 -5.891 1.00 97.50 84 GLU A O 1
ATOM 689 N N . ALA A 1 85 ? 5.593 -14.837 -4.298 1.00 98.25 85 ALA A N 1
ATOM 690 C CA . ALA A 1 85 ? 4.791 -14.348 -3.180 1.00 98.25 85 ALA A CA 1
ATOM 691 C C . ALA A 1 85 ? 4.798 -12.812 -3.081 1.00 98.25 85 ALA A C 1
ATOM 693 O O . ALA A 1 85 ? 3.746 -12.203 -2.896 1.00 98.25 85 ALA A O 1
ATOM 694 N N . CYS A 1 86 ? 5.965 -12.176 -3.235 1.00 98.12 86 CYS A N 1
ATOM 695 C CA . CYS A 1 86 ? 6.077 -10.716 -3.207 1.00 98.12 86 CYS A CA 1
ATOM 696 C C . CYS A 1 86 ? 5.407 -10.074 -4.428 1.00 98.12 86 CYS A C 1
ATOM 698 O O . CYS A 1 86 ? 4.699 -9.087 -4.273 1.00 98.12 86 CYS A O 1
ATOM 700 N N . GLU A 1 87 ? 5.571 -10.659 -5.619 1.00 98.12 87 GLU A N 1
ATOM 701 C CA . GLU A 1 87 ? 4.901 -10.188 -6.839 1.00 98.12 87 GLU A CA 1
ATOM 702 C C . GLU A 1 87 ? 3.372 -10.253 -6.696 1.00 98.12 87 GLU A C 1
ATOM 704 O O . GLU A 1 87 ? 2.684 -9.291 -7.030 1.00 98.12 87 GLU A O 1
ATOM 709 N N . ALA A 1 88 ? 2.839 -11.346 -6.139 1.00 98.56 88 ALA A N 1
ATOM 710 C CA . ALA A 1 88 ? 1.414 -11.461 -5.835 1.00 98.56 88 ALA A CA 1
ATOM 711 C C . ALA A 1 88 ? 0.972 -10.435 -4.779 1.00 98.56 88 ALA A C 1
ATOM 713 O O . ALA A 1 88 ? -0.092 -9.839 -4.912 1.00 98.56 88 ALA A O 1
ATOM 714 N N . SER A 1 89 ? 1.788 -10.183 -3.751 1.00 98.62 89 SER A N 1
ATOM 715 C CA . SER A 1 89 ? 1.481 -9.186 -2.720 1.00 98.62 89 SER A CA 1
ATOM 716 C C . SER A 1 89 ? 1.407 -7.757 -3.271 1.00 98.62 89 SER A C 1
ATOM 718 O O . SER A 1 89 ? 0.497 -7.023 -2.890 1.00 98.62 89 SER A O 1
ATOM 720 N N . ASP A 1 90 ? 2.327 -7.359 -4.156 1.00 98.56 90 ASP A N 1
ATOM 721 C CA . ASP A 1 90 ? 2.299 -6.043 -4.818 1.00 98.56 90 ASP A CA 1
ATOM 722 C C . ASP A 1 90 ? 1.049 -5.902 -5.712 1.00 98.56 90 ASP A C 1
ATOM 724 O O . ASP A 1 90 ? 0.386 -4.865 -5.723 1.00 98.56 90 ASP A O 1
ATOM 728 N N . GLU A 1 91 ? 0.661 -6.969 -6.416 1.00 98.81 91 GLU A N 1
ATOM 729 C CA . GLU A 1 91 ? -0.559 -6.991 -7.233 1.00 98.81 91 GLU A CA 1
ATOM 730 C C . GLU A 1 91 ? -1.835 -6.930 -6.378 1.00 98.81 91 GLU A C 1
ATOM 732 O O . GLU A 1 91 ? -2.755 -6.185 -6.709 1.00 98.81 91 GLU A O 1
ATOM 737 N N . ILE A 1 92 ? -1.883 -7.620 -5.233 1.00 98.88 92 ILE A N 1
ATOM 738 C CA . ILE A 1 92 ? -2.982 -7.508 -4.256 1.00 98.88 92 ILE A CA 1
ATOM 739 C C . ILE A 1 92 ? -3.087 -6.076 -3.716 1.00 98.88 92 ILE A C 1
ATOM 741 O O . ILE A 1 92 ? -4.195 -5.550 -3.589 1.00 98.88 92 ILE A O 1
ATOM 745 N N . ALA A 1 93 ? -1.957 -5.429 -3.413 1.00 98.75 93 ALA A N 1
ATOM 746 C CA . ALA A 1 93 ? -1.938 -4.041 -2.960 1.00 98.75 93 ALA A CA 1
ATOM 747 C C . ALA A 1 93 ? -2.499 -3.091 -4.032 1.00 98.75 93 ALA A C 1
ATOM 749 O O . ALA A 1 93 ? -3.356 -2.261 -3.717 1.00 98.75 93 ALA A O 1
ATOM 750 N N . TYR A 1 94 ? -2.096 -3.268 -5.295 1.00 98.88 94 TYR A N 1
ATOM 751 C CA . TYR A 1 94 ? -2.653 -2.528 -6.428 1.00 98.88 94 TYR A CA 1
ATOM 752 C C . TYR A 1 94 ? -4.157 -2.754 -6.596 1.00 98.88 94 TYR A C 1
ATOM 754 O O . TYR A 1 94 ? -4.906 -1.786 -6.696 1.00 98.88 94 TYR A O 1
ATOM 762 N N . LEU A 1 95 ? -4.618 -4.008 -6.603 1.00 98.94 95 LEU A N 1
ATOM 763 C CA . LEU A 1 95 ? -6.036 -4.332 -6.776 1.00 98.94 95 LEU A CA 1
ATOM 764 C C . LEU A 1 95 ? -6.881 -3.730 -5.648 1.00 98.94 95 LEU A C 1
ATOM 766 O O . LEU A 1 95 ? -7.932 -3.149 -5.909 1.00 98.94 95 LEU A O 1
ATOM 770 N N . ASN A 1 96 ? -6.395 -3.785 -4.405 1.00 98.88 96 ASN A N 1
ATOM 771 C CA . ASN A 1 96 ? -7.039 -3.117 -3.278 1.00 98.88 96 ASN A CA 1
ATOM 772 C C . ASN A 1 96 ? -7.108 -1.592 -3.472 1.00 98.88 96 ASN A C 1
ATOM 774 O O . ASN A 1 96 ? -8.162 -1.000 -3.250 1.00 98.88 96 ASN A O 1
ATOM 778 N N . PHE A 1 97 ? -6.015 -0.959 -3.907 1.00 98.75 97 PHE A N 1
ATOM 779 C CA . PHE A 1 97 ? -5.970 0.482 -4.174 1.00 98.75 97 PHE A CA 1
ATOM 780 C C . PHE A 1 97 ? -6.889 0.900 -5.335 1.00 98.75 97 PHE A C 1
ATOM 782 O O . PHE A 1 97 ? -7.570 1.918 -5.252 1.00 98.75 97 PHE A O 1
ATOM 789 N N . ALA A 1 98 ? -6.969 0.086 -6.387 1.00 98.56 98 ALA A N 1
ATOM 790 C CA . ALA A 1 98 ? -7.834 0.307 -7.543 1.00 98.56 98 ALA A CA 1
ATOM 791 C C . ALA A 1 98 ? -9.327 0.033 -7.264 1.00 98.56 98 ALA A C 1
ATOM 793 O O . ALA A 1 98 ? -10.163 0.285 -8.130 1.00 98.56 98 ALA A O 1
ATOM 794 N N . GLY A 1 99 ? -9.676 -0.484 -6.078 1.00 98.50 99 GLY A N 1
ATOM 795 C CA . GLY A 1 99 ? -11.045 -0.864 -5.716 1.00 98.50 99 GLY A CA 1
ATOM 796 C C . GLY A 1 99 ? -11.499 -2.223 -6.267 1.00 98.50 99 GLY A C 1
ATOM 797 O O . GLY A 1 99 ? -12.657 -2.605 -6.102 1.00 98.50 99 GLY A O 1
ATOM 798 N N . GLU A 1 100 ? -10.595 -2.988 -6.878 1.00 98.69 100 GLU A N 1
ATOM 799 C CA . GLU A 1 100 ? -10.809 -4.330 -7.440 1.00 98.69 100 GLU A CA 1
ATOM 800 C C . GLU A 1 100 ? -10.751 -5.402 -6.328 1.00 98.69 100 GLU A C 1
ATOM 802 O O . GLU A 1 100 ? -10.019 -6.393 -6.395 1.00 98.69 100 GLU A O 1
ATOM 807 N N . HIS A 1 101 ? -11.514 -5.193 -5.251 1.00 98.81 101 HIS A N 1
ATOM 808 C CA . HIS A 1 101 ? -11.397 -5.957 -4.003 1.00 98.81 101 HIS A CA 1
ATOM 809 C C . HIS A 1 101 ? -11.679 -7.456 -4.160 1.00 98.81 101 HIS A C 1
ATOM 811 O O . HIS A 1 101 ? -11.036 -8.271 -3.506 1.00 98.81 101 HIS A O 1
ATOM 817 N N . ALA A 1 102 ? -12.621 -7.844 -5.024 1.00 98.75 102 ALA A N 1
ATOM 818 C CA . ALA A 1 102 ? -12.908 -9.258 -5.268 1.00 98.75 102 ALA A CA 1
ATOM 819 C C . ALA A 1 102 ? -11.704 -9.973 -5.905 1.00 98.75 102 ALA A C 1
ATOM 821 O O . ALA A 1 102 ? -11.294 -11.025 -5.421 1.00 98.75 102 ALA A O 1
ATOM 822 N N . ALA A 1 103 ? -11.081 -9.352 -6.912 1.00 98.75 103 ALA A N 1
ATOM 823 C CA . ALA A 1 103 ? -9.878 -9.877 -7.552 1.00 98.75 103 ALA A CA 1
ATOM 824 C C . ALA A 1 103 ? -8.690 -9.933 -6.575 1.00 98.75 103 ALA A C 1
ATOM 826 O O . ALA A 1 103 ? -7.940 -10.909 -6.571 1.00 98.75 103 ALA A O 1
ATOM 827 N N . ALA A 1 104 ? -8.550 -8.930 -5.698 1.00 98.81 104 ALA A N 1
ATOM 828 C CA . ALA A 1 104 ? -7.535 -8.939 -4.644 1.00 98.81 104 ALA A CA 1
ATOM 829 C C . ALA A 1 104 ? -7.683 -10.160 -3.716 1.00 98.81 104 ALA A C 1
ATOM 831 O O . ALA A 1 104 ? -6.694 -10.810 -3.381 1.00 98.81 104 ALA A O 1
ATOM 832 N N . LEU A 1 105 ? -8.916 -10.501 -3.322 1.00 98.81 105 LEU A N 1
ATOM 833 C CA . LEU A 1 105 ? -9.192 -11.654 -2.459 1.00 98.81 105 LEU A CA 1
ATOM 834 C C . LEU A 1 105 ? -8.997 -12.996 -3.170 1.00 98.81 105 LEU A C 1
ATOM 836 O O . LEU A 1 105 ? -8.504 -13.935 -2.547 1.00 98.81 105 LEU A O 1
ATOM 840 N N . GLU A 1 106 ? -9.350 -13.091 -4.453 1.00 98.69 106 GLU A N 1
ATOM 841 C CA . GLU A 1 106 ? -9.075 -14.286 -5.260 1.00 98.69 106 GLU A CA 1
ATOM 842 C C . GLU A 1 106 ? -7.568 -14.551 -5.353 1.00 98.69 106 GLU A C 1
ATOM 844 O O . GLU A 1 106 ? -7.117 -15.663 -5.071 1.00 98.69 106 GLU A O 1
ATOM 849 N N . LEU A 1 107 ? -6.776 -13.518 -5.658 1.00 98.69 107 LEU A N 1
ATOM 850 C CA . LEU A 1 107 ? -5.318 -13.623 -5.738 1.00 98.69 107 LEU A CA 1
ATOM 851 C C . LEU A 1 107 ? -4.668 -13.913 -4.374 1.00 98.69 107 LEU A C 1
ATOM 853 O O . LEU A 1 107 ? -3.625 -14.560 -4.306 1.00 98.69 107 LEU A O 1
ATOM 857 N N . ALA A 1 108 ? -5.289 -13.479 -3.278 1.00 98.50 108 ALA A N 1
ATOM 858 C CA . ALA A 1 108 ? -4.803 -13.717 -1.923 1.00 98.50 108 ALA A CA 1
ATOM 859 C C . ALA A 1 108 ? -5.011 -15.153 -1.413 1.00 98.50 108 ALA A C 1
ATOM 861 O O . ALA A 1 108 ? -4.418 -15.520 -0.394 1.00 98.50 108 ALA A O 1
ATOM 862 N N . ALA A 1 109 ? -5.832 -15.974 -2.078 1.00 98.25 109 ALA A N 1
ATOM 863 C CA . ALA A 1 109 ? -6.197 -17.299 -1.573 1.00 98.25 109 ALA A CA 1
ATOM 864 C C . ALA A 1 109 ? -4.983 -18.218 -1.283 1.00 98.25 109 ALA A C 1
ATOM 866 O O . ALA A 1 109 ? -4.935 -18.760 -0.174 1.00 98.25 109 ALA A O 1
ATOM 867 N N . PRO A 1 110 ? -3.963 -18.336 -2.164 1.00 98.19 110 PRO A N 1
ATOM 868 C CA . PRO A 1 110 ? -2.770 -19.149 -1.891 1.00 98.19 110 PRO A CA 1
ATOM 869 C C . PRO A 1 110 ? -1.901 -18.606 -0.744 1.00 98.19 110 PRO A C 1
ATOM 871 O O . PRO A 1 110 ? -1.216 -19.362 -0.057 1.00 98.19 110 PRO A O 1
ATOM 874 N N . ILE A 1 111 ? -1.923 -17.290 -0.502 1.00 98.06 111 ILE A N 1
ATOM 875 C CA . ILE A 1 111 ? -1.192 -16.666 0.613 1.00 98.06 111 ILE A CA 1
ATOM 876 C C . ILE A 1 111 ? -1.897 -16.972 1.939 1.00 98.06 111 ILE A C 1
ATOM 878 O O . ILE A 1 111 ? -1.256 -17.323 2.931 1.00 98.06 111 ILE A O 1
ATOM 882 N N . LEU A 1 112 ? -3.230 -16.885 1.963 1.00 97.06 112 LEU A N 1
ATOM 883 C CA . LEU A 1 112 ? -4.034 -17.176 3.151 1.00 97.06 112 LEU A CA 1
ATOM 884 C C . LEU A 1 112 ? -4.002 -18.661 3.537 1.00 97.06 112 LEU A C 1
ATOM 886 O O . LEU A 1 112 ? -3.996 -18.966 4.736 1.00 97.06 112 LEU A O 1
ATOM 890 N N . SER A 1 113 ? -3.948 -19.563 2.549 1.00 96.75 113 SER A N 1
ATOM 891 C CA . SER A 1 113 ? -3.781 -21.008 2.765 1.00 96.75 113 SER A CA 1
ATOM 892 C C . SER A 1 113 ? -2.366 -21.385 3.221 1.00 96.75 113 SER A C 1
ATOM 894 O O . SER A 1 113 ? -2.179 -22.450 3.809 1.00 96.75 113 SER A O 1
ATOM 896 N N . GLY A 1 114 ? -1.383 -20.504 3.007 1.00 96.00 114 GLY A N 1
ATOM 897 C CA . GLY A 1 114 ? 0.033 -20.755 3.279 1.00 96.00 114 GLY A CA 1
ATOM 898 C C . GLY A 1 114 ? 0.751 -21.532 2.172 1.00 96.00 114 GLY A C 1
ATOM 899 O O . GLY A 1 114 ? 1.911 -21.894 2.351 1.00 96.00 114 GLY A O 1
ATOM 900 N N . GLU A 1 115 ? 0.092 -21.779 1.037 1.00 97.31 115 GLU A N 1
ATOM 901 C CA . GLU A 1 115 ? 0.696 -22.396 -0.152 1.00 97.31 115 GLU A CA 1
ATOM 902 C C . GLU A 1 115 ? 1.723 -21.470 -0.818 1.00 97.31 115 GLU A C 1
ATOM 904 O O . GLU A 1 115 ? 2.709 -21.947 -1.379 1.00 97.31 115 GLU A O 1
ATOM 909 N N . LEU A 1 116 ? 1.524 -20.152 -0.713 1.00 96.94 116 LEU A N 1
ATOM 910 C CA . LEU A 1 116 ? 2.425 -19.128 -1.233 1.00 96.94 116 LEU A CA 1
ATOM 911 C C . LEU A 1 116 ? 2.929 -18.224 -0.098 1.00 96.94 116 LEU A C 1
ATOM 913 O O . LEU A 1 116 ? 2.183 -17.420 0.456 1.00 96.94 116 LEU A O 1
ATOM 917 N N . THR A 1 117 ? 4.210 -18.341 0.258 1.00 96.12 117 THR A N 1
ATOM 918 C CA . THR A 1 117 ? 4.820 -17.593 1.373 1.00 96.12 117 THR A CA 1
ATOM 919 C C . THR A 1 117 ? 6.293 -17.281 1.113 1.00 96.12 117 THR A C 1
ATOM 921 O O . THR A 1 117 ? 6.963 -17.967 0.339 1.00 96.12 117 THR A O 1
ATOM 924 N N . CYS A 1 118 ? 6.809 -16.238 1.763 1.00 96.12 118 CYS A N 1
ATOM 925 C CA . CYS A 1 118 ? 8.236 -15.928 1.832 1.00 96.12 118 CYS A CA 1
ATOM 926 C C . CYS A 1 118 ? 8.571 -15.266 3.185 1.00 96.12 118 CYS A C 1
ATOM 928 O O . CYS A 1 118 ? 7.761 -15.289 4.108 1.00 96.12 118 CYS A O 1
ATOM 930 N N . SER A 1 119 ? 9.761 -14.672 3.332 1.00 92.88 119 SER A N 1
ATOM 931 C CA . SER A 1 119 ? 10.124 -13.969 4.574 1.00 92.88 119 SER A CA 1
ATOM 932 C C . SER A 1 119 ? 9.241 -12.750 4.864 1.00 92.88 119 SER A C 1
ATOM 934 O O . SER A 1 119 ? 8.993 -12.442 6.027 1.00 92.88 119 SER A O 1
ATOM 936 N N . GLU A 1 120 ? 8.756 -12.074 3.819 1.00 91.81 120 GLU A N 1
ATOM 937 C CA . GLU A 1 120 ? 7.926 -10.869 3.935 1.00 91.81 120 GLU A CA 1
ATOM 938 C C . GLU A 1 120 ? 6.429 -11.200 3.897 1.00 91.81 120 GLU A C 1
ATOM 940 O O . GLU A 1 120 ? 5.648 -10.663 4.678 1.00 91.81 120 GLU A O 1
ATOM 945 N N . VAL A 1 121 ? 6.015 -12.128 3.033 1.00 95.38 121 VAL A N 1
ATOM 946 C CA . VAL A 1 121 ? 4.612 -12.515 2.822 1.00 95.38 121 VAL A CA 1
ATOM 947 C C . VAL A 1 121 ? 4.263 -13.690 3.740 1.00 95.38 121 VAL A C 1
ATOM 949 O O . VAL A 1 121 ? 4.860 -14.764 3.599 1.00 95.38 121 VAL A O 1
ATOM 952 N N . PRO A 1 122 ? 3.307 -13.518 4.678 1.00 93.94 122 PRO A N 1
ATOM 953 C CA . PRO A 1 122 ? 2.110 -12.673 4.526 1.00 93.94 122 PRO A CA 1
ATOM 954 C C . PRO A 1 122 ? 2.089 -11.330 5.284 1.00 93.94 122 PRO A C 1
ATOM 956 O O . PRO A 1 122 ? 1.069 -10.643 5.233 1.00 93.94 122 PRO A O 1
ATOM 959 N N . HIS A 1 123 ? 3.154 -10.939 5.995 1.00 95.62 123 HIS A N 1
ATOM 960 C CA . HIS A 1 123 ? 3.150 -9.762 6.882 1.00 95.62 123 HIS A CA 1
ATOM 961 C C . HIS A 1 123 ? 2.657 -8.488 6.182 1.00 95.62 123 HIS A C 1
ATOM 963 O O . HIS A 1 123 ? 1.778 -7.809 6.701 1.00 95.62 123 HIS A O 1
ATOM 969 N N . ILE A 1 124 ? 3.179 -8.198 4.988 1.00 94.75 124 ILE A N 1
ATOM 970 C CA . ILE A 1 124 ? 2.838 -6.993 4.210 1.00 94.75 124 ILE A CA 1
ATOM 971 C C . ILE A 1 124 ? 1.532 -7.117 3.405 1.00 94.75 124 ILE A C 1
ATOM 973 O O . ILE A 1 124 ? 1.090 -6.155 2.785 1.00 94.75 124 ILE A O 1
ATOM 977 N N . THR A 1 125 ? 0.908 -8.298 3.395 1.00 97.62 125 THR A N 1
ATOM 978 C CA . THR A 1 125 ? -0.265 -8.596 2.557 1.00 97.62 125 THR A CA 1
ATOM 979 C C . THR A 1 125 ? -1.568 -8.587 3.357 1.00 97.62 125 THR A C 1
ATOM 981 O O . THR A 1 125 ? -2.640 -8.399 2.788 1.00 97.62 125 THR A O 1
ATOM 984 N N . TYR A 1 126 ? -1.517 -8.748 4.684 1.00 98.50 126 TYR A N 1
ATOM 985 C CA . TYR A 1 126 ? -2.734 -8.799 5.503 1.00 98.50 126 TYR A CA 1
ATOM 986 C C . TYR A 1 126 ? -3.589 -7.536 5.409 1.00 98.50 126 TYR A C 1
ATOM 988 O O . TYR A 1 126 ? -4.808 -7.649 5.318 1.00 98.50 126 TYR A O 1
ATOM 996 N N . ALA A 1 127 ? -2.978 -6.349 5.419 1.00 98.25 127 ALA A N 1
ATOM 997 C CA . ALA A 1 127 ? -3.722 -5.095 5.376 1.00 98.25 127 ALA A CA 1
ATOM 998 C C . ALA A 1 127 ? -4.596 -4.958 4.109 1.00 98.25 127 ALA A C 1
ATOM 1000 O O . ALA A 1 127 ? -5.813 -4.823 4.262 1.00 98.25 127 ALA A O 1
ATOM 1001 N N . PRO A 1 128 ? -4.065 -5.056 2.869 1.00 98.62 128 PRO A N 1
ATOM 1002 C CA . PRO A 1 128 ? -4.906 -4.961 1.671 1.00 98.62 128 PRO A CA 1
ATOM 1003 C C . PRO A 1 128 ? -5.955 -6.082 1.572 1.00 98.62 128 PRO A C 1
ATOM 1005 O O . PRO A 1 128 ? -7.056 -5.838 1.074 1.00 98.62 128 PRO A O 1
ATOM 1008 N N . ILE A 1 129 ? -5.673 -7.282 2.099 1.00 98.81 129 ILE A N 1
ATOM 1009 C CA . ILE A 1 129 ? -6.662 -8.370 2.193 1.00 98.81 129 ILE A CA 1
ATOM 1010 C C . ILE A 1 129 ? -7.814 -7.977 3.123 1.00 98.81 129 ILE A C 1
ATOM 1012 O O . ILE A 1 129 ? -8.976 -8.066 2.733 1.00 98.81 129 ILE A O 1
ATOM 1016 N N . LEU A 1 130 ? -7.511 -7.532 4.343 1.00 98.88 130 LEU A N 1
ATOM 1017 C CA . LEU A 1 130 ? -8.513 -7.167 5.346 1.00 98.88 130 LEU A CA 1
ATOM 1018 C C . LEU A 1 130 ? -9.361 -5.974 4.885 1.00 98.88 130 LEU A C 1
ATOM 1020 O O . LEU A 1 130 ? -10.585 -6.020 5.007 1.00 98.88 130 LEU A O 1
ATOM 1024 N N . PHE A 1 131 ? -8.749 -4.953 4.275 1.00 98.75 131 PHE A N 1
ATOM 1025 C CA . PHE A 1 131 ? -9.493 -3.860 3.643 1.00 98.75 131 PHE A CA 1
ATOM 1026 C C . PHE A 1 131 ? -10.428 -4.367 2.541 1.00 98.75 131 PHE A C 1
ATOM 1028 O O . PHE A 1 131 ? -11.600 -3.988 2.511 1.00 98.75 131 PHE A O 1
ATOM 1035 N N . SER A 1 132 ? -9.960 -5.275 1.682 1.00 98.81 132 SER A N 1
ATOM 1036 C CA . SER A 1 132 ? -10.787 -5.862 0.622 1.00 98.81 132 SER A CA 1
ATOM 1037 C C . SER A 1 132 ? -11.931 -6.723 1.171 1.00 98.81 132 SER A C 1
ATOM 1039 O O . SER A 1 132 ? -13.045 -6.666 0.647 1.00 98.81 132 SER A O 1
ATOM 1041 N N . MET A 1 133 ? -11.715 -7.466 2.264 1.00 98.88 133 MET A N 1
ATOM 1042 C CA . MET A 1 133 ? -12.782 -8.193 2.966 1.00 98.88 133 MET A CA 1
ATOM 1043 C C . MET A 1 133 ? -13.848 -7.233 3.507 1.00 98.88 133 MET A C 1
ATOM 1045 O O . MET A 1 133 ? -15.037 -7.456 3.286 1.00 98.88 133 MET A O 1
ATOM 1049 N N . ILE A 1 134 ? -13.442 -6.129 4.144 1.00 98.69 134 ILE A N 1
ATOM 1050 C CA . ILE A 1 134 ? -14.371 -5.104 4.646 1.00 98.69 134 ILE A CA 1
ATOM 1051 C C . ILE A 1 134 ? -15.197 -4.516 3.499 1.00 98.69 134 ILE A C 1
ATOM 1053 O O . ILE A 1 134 ? -16.424 -4.472 3.573 1.00 98.69 134 ILE A O 1
ATOM 1057 N N . LYS A 1 135 ? -14.541 -4.113 2.406 1.00 98.38 135 LYS A N 1
ATOM 1058 C CA . LYS A 1 135 ? -15.196 -3.476 1.251 1.00 98.38 135 LYS A CA 1
ATOM 1059 C C . LYS A 1 135 ? -16.145 -4.400 0.490 1.00 98.38 135 LYS A C 1
ATOM 1061 O O . LYS A 1 135 ? -17.065 -3.913 -0.159 1.00 98.38 135 LYS A O 1
ATOM 1066 N N . THR A 1 136 ? -15.958 -5.712 0.596 1.00 98.56 136 THR A N 1
ATOM 1067 C CA . THR A 1 136 ? -16.844 -6.727 -0.001 1.00 98.56 136 THR A CA 1
ATOM 1068 C C . THR A 1 136 ? -17.875 -7.289 0.985 1.00 98.56 136 THR A C 1
ATOM 1070 O O . THR A 1 136 ? -18.618 -8.203 0.636 1.00 98.56 136 THR A O 1
ATOM 1073 N N . GLY A 1 137 ? -17.956 -6.747 2.207 1.00 98.31 137 GLY A N 1
ATOM 1074 C CA . GLY A 1 137 ? -18.935 -7.152 3.220 1.00 98.31 137 GLY A CA 1
ATOM 1075 C C . GLY A 1 137 ? -18.602 -8.456 3.953 1.00 98.31 137 GLY A C 1
ATOM 1076 O O . GLY A 1 137 ? -19.423 -8.955 4.720 1.00 98.31 137 GLY A O 1
ATOM 1077 N N . LYS A 1 138 ? -17.394 -9.003 3.777 1.00 98.56 138 LYS A N 1
ATOM 1078 C CA . LYS A 1 138 ? -16.886 -10.202 4.467 1.00 98.56 138 LYS A CA 1
ATOM 1079 C C . LYS A 1 138 ? -16.418 -9.879 5.896 1.00 98.56 138 LYS A C 1
ATOM 1081 O O . LYS A 1 138 ? -15.300 -10.208 6.289 1.00 98.56 138 LYS A O 1
ATOM 1086 N N . ILE A 1 139 ? -17.268 -9.208 6.673 1.00 98.56 139 ILE A N 1
ATOM 1087 C CA . ILE A 1 139 ? -16.926 -8.653 7.994 1.00 98.56 139 ILE A CA 1
ATOM 1088 C C . ILE A 1 139 ? -16.521 -9.746 8.990 1.00 98.56 139 ILE A C 1
ATOM 1090 O O . ILE A 1 139 ? -15.483 -9.628 9.635 1.00 98.56 139 ILE A O 1
ATOM 1094 N N . GLU A 1 140 ? -17.279 -10.841 9.072 1.00 98.38 140 GLU A N 1
ATOM 1095 C CA . GLU A 1 140 ? -16.978 -11.944 9.999 1.00 98.38 140 GLU A CA 1
ATOM 1096 C C . GLU A 1 140 ? -15.667 -12.671 9.653 1.00 98.38 140 GLU A 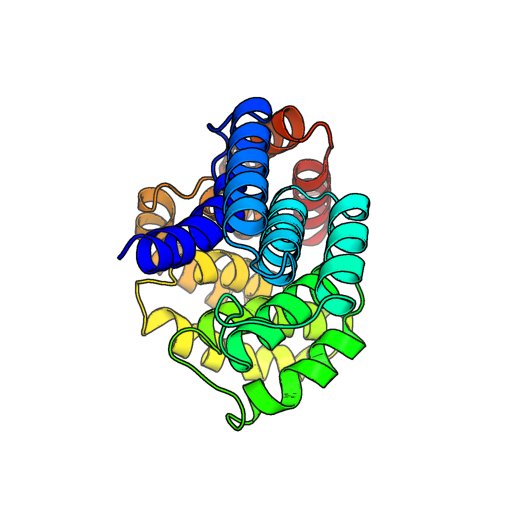C 1
ATOM 1098 O O . GLU A 1 140 ? -14.894 -13.040 10.542 1.00 98.38 140 GLU A O 1
ATOM 1103 N N . GLU A 1 141 ? -15.371 -12.837 8.358 1.00 98.50 141 GLU A N 1
ATOM 1104 C CA . GLU A 1 141 ? -14.091 -13.397 7.901 1.00 98.50 141 GLU A CA 1
ATOM 1105 C C . GLU A 1 141 ? -12.930 -12.470 8.294 1.00 98.50 141 GLU A C 1
ATOM 1107 O O . GLU A 1 141 ? -11.916 -12.937 8.817 1.00 98.50 141 GLU A O 1
ATOM 1112 N N . ALA A 1 142 ? -13.097 -11.154 8.117 1.00 98.75 142 ALA A N 1
ATOM 1113 C CA . ALA A 1 142 ? -12.094 -10.160 8.487 1.00 98.75 142 ALA A CA 1
ATOM 1114 C C . ALA A 1 142 ? -11.838 -10.122 10.003 1.00 98.75 142 ALA A C 1
ATOM 1116 O O . ALA A 1 142 ? -10.680 -10.147 10.424 1.00 98.75 142 ALA A O 1
ATOM 1117 N N . LYS A 1 143 ? -12.894 -10.144 10.830 1.00 98.69 143 LYS A N 1
ATOM 1118 C CA . LYS A 1 143 ? -12.784 -10.244 12.299 1.00 98.69 143 LYS A CA 1
ATOM 1119 C C . LYS A 1 143 ? -12.056 -11.514 12.728 1.00 98.69 143 LYS A C 1
ATOM 1121 O O . LYS A 1 143 ? -11.204 -11.469 13.609 1.00 98.69 143 LYS A O 1
ATOM 1126 N N . THR A 1 144 ? -12.335 -12.637 12.067 1.00 98.50 144 THR A N 1
ATOM 1127 C CA . THR A 1 144 ? -11.660 -13.916 12.338 1.00 98.50 144 THR A CA 1
ATOM 1128 C C . THR A 1 144 ? -10.175 -13.873 11.960 1.00 98.50 144 THR A C 1
ATOM 1130 O O . THR A 1 144 ? -9.337 -14.458 12.649 1.00 98.50 144 THR A O 1
ATOM 1133 N N . LEU A 1 145 ? -9.825 -13.179 10.873 1.00 98.56 145 LEU A N 1
ATOM 1134 C CA . LEU A 1 145 ? -8.452 -13.086 10.376 1.00 98.56 145 LEU A CA 1
ATOM 1135 C C . LEU A 1 145 ? -7.593 -12.076 11.155 1.00 98.56 145 LEU A C 1
ATOM 1137 O O . LEU A 1 145 ? -6.386 -12.293 11.299 1.00 98.56 145 LEU A O 1
ATOM 1141 N N . LEU A 1 146 ? -8.189 -10.999 11.676 1.00 98.62 146 LEU A N 1
ATOM 1142 C CA . LEU A 1 146 ? -7.475 -9.900 12.332 1.00 98.62 146 LEU A CA 1
ATOM 1143 C C . LEU A 1 146 ? -6.525 -10.362 13.462 1.00 98.62 146 LEU A C 1
ATOM 1145 O O . LEU A 1 146 ? -5.358 -9.971 13.417 1.00 98.62 146 LEU A O 1
ATOM 1149 N N . PRO A 1 147 ? -6.913 -11.237 14.417 1.00 98.38 147 PRO A N 1
ATOM 1150 C CA . PRO A 1 147 ? -5.996 -11.712 15.458 1.00 98.38 147 PRO A CA 1
ATOM 1151 C C . PRO A 1 147 ? -4.763 -12.438 14.906 1.00 98.38 147 PRO A C 1
ATOM 1153 O O . PRO A 1 147 ? -3.657 -12.263 15.420 1.00 98.38 147 PRO A O 1
ATOM 1156 N N . LYS A 1 148 ? -4.926 -13.226 13.832 1.00 97.88 148 LYS A N 1
ATOM 1157 C CA . LYS A 1 148 ? -3.808 -13.905 13.155 1.00 97.88 148 LYS A CA 1
ATOM 1158 C C . LYS A 1 148 ? -2.885 -12.888 12.484 1.00 97.88 148 LYS A C 1
ATOM 1160 O O . LYS A 1 148 ? -1.666 -13.023 12.594 1.00 97.88 148 LYS A O 1
ATOM 1165 N N . ALA A 1 149 ? -3.449 -11.882 11.814 1.00 98.00 149 ALA A N 1
ATOM 1166 C CA . ALA A 1 149 ? -2.680 -10.813 11.180 1.00 98.00 149 ALA A CA 1
ATOM 1167 C C . ALA A 1 149 ? -1.853 -10.032 12.212 1.00 98.00 149 ALA A C 1
ATOM 1169 O O . ALA A 1 149 ? -0.641 -9.901 12.044 1.00 98.00 149 ALA A O 1
ATOM 1170 N N . VAL A 1 150 ? -2.484 -9.615 13.317 1.00 98.19 150 VAL A N 1
ATOM 1171 C CA . VAL A 1 150 ? -1.826 -8.943 14.448 1.00 98.19 150 VAL A CA 1
ATOM 1172 C C . VAL A 1 150 ? -0.676 -9.790 14.987 1.00 98.19 150 VAL A C 1
ATOM 1174 O O . VAL A 1 150 ? 0.459 -9.326 15.002 1.00 98.19 150 VAL A O 1
ATOM 1177 N N . ALA A 1 151 ? -0.932 -11.046 15.368 1.00 97.44 151 ALA A N 1
ATOM 1178 C CA . ALA A 1 151 ? 0.099 -11.908 15.946 1.00 97.44 151 ALA A CA 1
ATOM 1179 C C . ALA A 1 151 ? 1.273 -12.152 14.983 1.00 97.44 151 ALA A C 1
ATOM 1181 O O . ALA A 1 151 ? 2.428 -12.188 15.408 1.00 97.44 151 ALA A O 1
ATOM 1182 N N . THR A 1 152 ? 0.987 -12.293 13.684 1.00 96.31 152 THR A N 1
ATOM 1183 C CA . THR A 1 152 ? 2.026 -12.481 12.663 1.00 96.31 152 THR A CA 1
ATOM 1184 C C . THR A 1 152 ? 2.893 -11.228 12.537 1.00 96.31 152 THR A C 1
ATOM 1186 O O . THR A 1 152 ? 4.114 -11.322 12.613 1.00 96.31 152 THR A O 1
ATOM 1189 N N . ILE A 1 153 ? 2.283 -10.047 12.405 1.00 96.31 153 ILE A N 1
ATOM 1190 C CA . ILE A 1 153 ? 3.004 -8.776 12.242 1.00 96.31 153 ILE A CA 1
ATOM 1191 C C . ILE A 1 153 ? 3.796 -8.416 13.506 1.00 96.31 153 ILE A C 1
ATOM 1193 O O . ILE A 1 153 ? 4.969 -8.069 13.407 1.00 96.31 153 ILE A O 1
ATOM 1197 N N . GLU A 1 154 ? 3.218 -8.579 14.699 1.00 95.38 154 GLU A N 1
ATOM 1198 C CA . GLU A 1 154 ? 3.910 -8.294 15.964 1.00 95.38 154 GLU A CA 1
ATOM 1199 C C . GLU A 1 154 ? 5.139 -9.181 16.201 1.00 95.38 154 GLU A C 1
ATOM 1201 O O . GLU A 1 154 ? 6.048 -8.789 16.934 1.00 95.38 154 GLU A O 1
ATOM 1206 N N . SER A 1 155 ? 5.195 -10.365 15.583 1.00 93.88 155 SER A N 1
ATOM 1207 C CA . SER A 1 155 ? 6.347 -11.263 15.700 1.00 93.88 155 SER A CA 1
ATOM 1208 C C . SER A 1 155 ? 7.591 -10.772 14.944 1.00 93.88 155 SER A C 1
ATOM 1210 O O . SER A 1 155 ? 8.691 -11.269 15.192 1.00 93.88 155 SER A O 1
ATOM 1212 N N . ASN A 1 156 ? 7.444 -9.781 14.055 1.00 92.44 156 ASN A N 1
ATOM 1213 C CA . ASN A 1 156 ? 8.517 -9.259 13.218 1.00 92.44 156 ASN A CA 1
ATOM 1214 C C . ASN A 1 156 ? 8.637 -7.724 13.344 1.00 92.44 156 ASN A C 1
ATOM 1216 O O . ASN A 1 156 ? 7.938 -6.981 12.658 1.00 92.44 156 ASN A O 1
ATOM 1220 N N . PRO A 1 157 ? 9.591 -7.211 14.144 1.00 87.94 157 PRO A N 1
ATOM 1221 C CA . PRO A 1 157 ? 9.777 -5.769 14.331 1.00 87.94 157 PRO A CA 1
ATOM 1222 C C . PRO A 1 157 ? 10.091 -4.981 13.049 1.00 87.94 157 PRO A C 1
ATOM 1224 O O . PRO A 1 157 ? 9.939 -3.763 13.031 1.00 87.94 157 PRO A O 1
ATOM 1227 N N . ARG A 1 158 ? 10.535 -5.643 11.968 1.00 89.81 158 ARG A N 1
ATOM 1228 C CA . ARG A 1 158 ? 10.882 -4.979 10.697 1.00 89.81 158 ARG A CA 1
ATOM 1229 C C . ARG A 1 158 ? 9.665 -4.470 9.927 1.00 89.81 158 ARG A C 1
ATOM 1231 O O . ARG A 1 158 ? 9.827 -3.639 9.043 1.00 89.81 158 ARG A O 1
ATOM 1238 N N . VAL A 1 159 ? 8.472 -4.958 10.260 1.00 92.31 159 VAL A N 1
ATOM 1239 C CA . VAL A 1 159 ? 7.204 -4.604 9.606 1.00 92.31 159 VAL A CA 1
ATOM 1240 C C . VAL A 1 159 ? 6.299 -3.792 10.535 1.00 92.31 159 VAL A C 1
ATOM 1242 O O . VAL A 1 159 ? 5.076 -3.869 10.449 1.00 92.31 159 VAL A O 1
ATOM 1245 N N . ILE A 1 160 ? 6.889 -2.990 11.431 1.00 93.62 160 ILE A N 1
ATOM 1246 C CA . ILE A 1 160 ? 6.146 -2.103 12.346 1.00 93.62 160 ILE A CA 1
ATOM 1247 C C . ILE A 1 160 ? 5.177 -1.171 11.601 1.00 93.62 160 ILE A C 1
ATOM 1249 O O . ILE A 1 160 ? 4.099 -0.861 12.103 1.00 93.62 160 ILE A O 1
ATOM 1253 N N . ASN A 1 161 ? 5.508 -0.811 10.358 1.00 93.81 161 ASN A N 1
ATOM 1254 C CA . ASN A 1 161 ? 4.668 0.002 9.482 1.00 93.81 161 ASN A CA 1
ATOM 1255 C C . ASN A 1 161 ? 3.367 -0.679 9.018 1.00 93.81 161 ASN A C 1
ATOM 1257 O O . ASN A 1 161 ? 2.524 -0.048 8.386 1.00 93.81 161 ASN A O 1
ATOM 1261 N N . GLN A 1 162 ? 3.177 -1.963 9.331 1.00 96.88 162 GLN A N 1
ATOM 1262 C CA . GLN A 1 162 ? 1.915 -2.668 9.112 1.00 96.88 162 GLN A CA 1
ATOM 1263 C C . GLN A 1 162 ? 0.958 -2.541 10.306 1.00 96.88 162 GLN A C 1
ATOM 1265 O O . GLN A 1 162 ? -0.230 -2.820 10.157 1.00 96.88 162 GLN A O 1
ATOM 1270 N N . ILE A 1 163 ? 1.422 -2.088 11.480 1.00 97.81 163 ILE A N 1
ATOM 1271 C CA . ILE A 1 163 ? 0.563 -1.942 12.665 1.00 97.81 163 ILE A CA 1
ATOM 1272 C C . ILE A 1 163 ? -0.439 -0.795 12.503 1.00 97.81 163 ILE A C 1
ATOM 1274 O O . ILE A 1 163 ? -1.605 -0.979 12.843 1.00 97.81 163 ILE A O 1
ATOM 1278 N N . ALA A 1 164 ? -0.039 0.361 11.962 1.00 97.88 164 ALA A N 1
ATOM 1279 C CA . ALA A 1 164 ? -0.958 1.489 11.776 1.00 97.88 164 ALA A CA 1
ATOM 1280 C C . ALA A 1 164 ? -2.179 1.131 10.894 1.00 97.88 164 ALA A C 1
ATOM 1282 O O . ALA A 1 164 ? -3.308 1.340 11.345 1.00 97.88 164 ALA A O 1
ATOM 1283 N N . PRO A 1 165 ? -2.011 0.475 9.724 1.00 98.19 165 PRO A N 1
ATOM 1284 C CA . PRO A 1 165 ? -3.136 -0.087 8.975 1.00 98.19 165 PRO A CA 1
ATOM 1285 C C . PRO A 1 165 ? -4.018 -1.053 9.781 1.00 98.19 165 PRO A C 1
ATOM 1287 O O . PRO A 1 165 ? -5.237 -1.030 9.630 1.00 98.19 165 PRO A O 1
ATOM 1290 N N . LEU A 1 166 ? -3.441 -1.892 10.654 1.00 98.56 166 LEU A N 1
ATOM 1291 C CA . LEU A 1 166 ? -4.224 -2.808 11.495 1.00 98.56 166 LEU A CA 1
ATOM 1292 C C . LEU A 1 166 ? -5.061 -2.083 12.556 1.00 98.56 166 LEU A C 1
ATOM 1294 O O . LEU A 1 166 ? -6.151 -2.557 12.876 1.00 98.56 166 LEU A O 1
ATOM 1298 N N . ILE A 1 167 ? -4.590 -0.947 13.083 1.00 98.62 167 ILE A N 1
ATOM 1299 C CA . ILE A 1 167 ? -5.390 -0.095 13.976 1.00 98.62 167 ILE A CA 1
ATOM 1300 C C . ILE A 1 167 ? -6.616 0.412 13.213 1.00 98.62 167 ILE A C 1
ATOM 1302 O O . ILE A 1 167 ? -7.734 0.286 13.708 1.00 98.62 167 ILE A O 1
ATOM 1306 N N . GLU A 1 168 ? -6.427 0.913 11.990 1.00 98.56 168 GLU A N 1
ATOM 1307 C CA . GLU A 1 168 ? -7.532 1.393 11.155 1.00 98.56 168 GLU A CA 1
ATOM 1308 C C . GLU A 1 168 ? -8.529 0.273 10.823 1.00 98.56 168 GLU A C 1
ATOM 1310 O O . GLU A 1 168 ? -9.740 0.442 10.958 1.00 98.56 168 GLU A O 1
ATOM 1315 N N . ILE A 1 169 ? -8.030 -0.903 10.435 1.00 98.75 169 ILE A N 1
ATOM 1316 C CA . ILE A 1 169 ? -8.857 -2.086 10.170 1.00 98.75 169 ILE A CA 1
ATOM 1317 C C . ILE A 1 169 ? -9.676 -2.461 11.409 1.00 98.75 169 ILE A C 1
ATOM 1319 O O . ILE A 1 169 ? -10.868 -2.738 11.287 1.00 98.75 169 ILE A O 1
ATOM 1323 N N . ALA A 1 170 ? -9.069 -2.445 12.598 1.00 98.62 170 ALA A N 1
ATOM 1324 C CA . ALA A 1 170 ? -9.773 -2.728 13.842 1.00 98.62 170 ALA A CA 1
ATOM 1325 C C . ALA A 1 170 ? -10.871 -1.688 14.129 1.00 98.62 170 ALA A C 1
ATOM 1327 O O . ALA A 1 170 ? -11.964 -2.075 14.533 1.00 98.62 170 ALA A O 1
ATOM 1328 N N . VAL A 1 171 ? -10.640 -0.398 13.849 1.00 98.12 171 VAL A N 1
ATOM 1329 C CA . VAL A 1 171 ? -11.691 0.638 13.922 1.00 98.12 171 VAL A CA 1
ATOM 1330 C C . VAL A 1 171 ? -12.843 0.317 12.965 1.00 98.12 171 VAL A C 1
ATOM 1332 O O . VAL A 1 171 ? -13.996 0.280 13.386 1.00 98.12 171 VAL A O 1
ATOM 1335 N N . ARG A 1 172 ? -12.546 0.009 11.697 1.00 98.19 172 ARG A N 1
ATOM 1336 C CA . ARG A 1 172 ? -13.562 -0.300 10.671 1.00 98.19 172 ARG A CA 1
ATOM 1337 C C . ARG A 1 172 ? -14.374 -1.564 10.956 1.00 98.19 172 ARG A C 1
ATOM 1339 O O . ARG A 1 172 ? -15.487 -1.696 10.457 1.00 98.19 172 ARG A O 1
ATOM 1346 N N . LEU A 1 173 ? -13.816 -2.501 11.718 1.00 98.25 173 LEU A N 1
ATOM 1347 C CA . LEU A 1 173 ? -14.487 -3.732 12.143 1.00 98.25 173 LEU A CA 1
ATOM 1348 C C . LEU A 1 173 ? -15.243 -3.580 13.471 1.00 98.25 173 LEU A C 1
ATOM 1350 O O . LEU A 1 173 ? -15.794 -4.569 13.953 1.00 98.25 173 LEU A O 1
ATOM 1354 N N . ASP A 1 174 ? -15.275 -2.381 14.059 1.00 96.81 174 ASP A N 1
ATOM 1355 C CA . ASP A 1 174 ? -15.819 -2.128 15.401 1.00 96.81 174 ASP A CA 1
ATOM 1356 C C . ASP A 1 174 ? -15.107 -2.949 16.504 1.00 96.81 174 ASP A C 1
ATOM 1358 O O . ASP A 1 174 ? -15.668 -3.300 17.537 1.00 96.81 174 ASP A O 1
ATOM 1362 N N . GLU A 1 175 ? -13.822 -3.260 16.304 1.00 97.62 175 GLU A N 1
ATOM 1363 C CA . GLU A 1 175 ? -12.948 -3.950 17.264 1.00 97.62 175 GLU A CA 1
ATOM 1364 C C . GLU A 1 175 ? -12.179 -2.925 18.123 1.00 97.62 175 GLU A C 1
ATOM 1366 O O . GLU A 1 175 ? -10.943 -2.924 18.202 1.00 97.62 175 GLU A O 1
ATOM 1371 N N . ARG A 1 176 ? -12.917 -2.003 18.762 1.00 94.94 176 ARG A N 1
ATOM 1372 C CA . ARG A 1 176 ? -12.368 -0.809 19.442 1.00 94.94 176 ARG A CA 1
ATOM 1373 C C . ARG A 1 176 ? -11.304 -1.125 20.496 1.00 94.94 176 ARG A C 1
ATOM 1375 O O . ARG A 1 176 ? -10.308 -0.408 20.596 1.00 94.94 176 ARG A O 1
ATOM 1382 N N . GLU A 1 177 ? -11.488 -2.183 21.283 1.00 95.94 177 GLU A N 1
ATOM 1383 C CA . GLU A 1 177 ? -10.510 -2.593 22.303 1.00 95.94 177 GLU A CA 1
ATOM 1384 C C . GLU A 1 177 ? -9.178 -3.024 21.678 1.00 95.94 177 GLU A C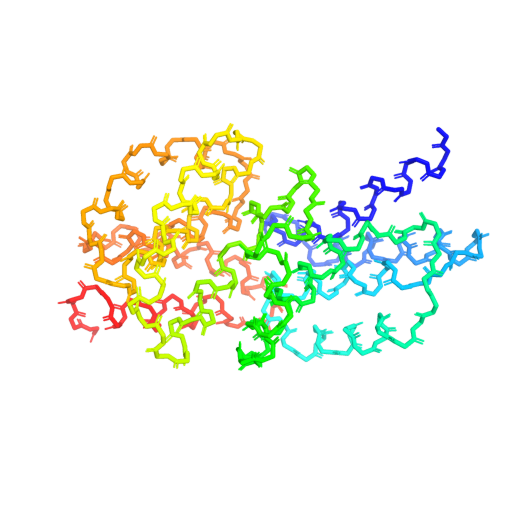 1
ATOM 1386 O O . GLU A 1 177 ? -8.110 -2.656 22.175 1.00 95.94 177 GLU A O 1
ATOM 1391 N N . THR A 1 178 ? -9.239 -3.740 20.552 1.00 97.56 178 THR A N 1
ATOM 1392 C CA . THR A 1 178 ? -8.057 -4.174 19.800 1.00 97.56 178 THR A CA 1
ATOM 1393 C C . THR A 1 178 ? -7.340 -2.969 19.202 1.00 97.56 178 THR A C 1
ATOM 1395 O O . THR A 1 178 ? -6.127 -2.837 19.365 1.00 97.56 178 THR A O 1
ATOM 1398 N N . ALA A 1 179 ? -8.084 -2.043 18.592 1.00 97.88 179 ALA A N 1
ATOM 1399 C CA . ALA A 1 179 ? -7.529 -0.823 18.014 1.00 97.88 179 ALA A CA 1
ATOM 1400 C C . ALA A 1 179 ? -6.790 0.030 19.068 1.00 97.88 179 ALA A C 1
ATOM 1402 O O . ALA A 1 179 ? -5.633 0.405 18.872 1.00 97.88 179 ALA A O 1
ATOM 1403 N N . LEU A 1 180 ? -7.410 0.256 20.235 1.00 96.81 180 LEU A N 1
ATOM 1404 C CA . LEU A 1 180 ? -6.791 0.976 21.356 1.00 96.81 180 LEU A CA 1
ATOM 1405 C C . LEU A 1 180 ? -5.579 0.238 21.937 1.00 96.81 180 LEU A C 1
ATOM 1407 O O . LEU A 1 180 ? -4.597 0.876 22.318 1.00 96.81 180 LEU A O 1
ATOM 1411 N N . SER A 1 181 ? -5.640 -1.093 22.034 1.00 97.69 181 SER A N 1
ATOM 1412 C CA . SER A 1 181 ? -4.526 -1.907 22.529 1.00 97.69 181 SER A CA 1
ATOM 1413 C C . SER A 1 181 ? -3.303 -1.786 21.620 1.00 97.69 181 SER A C 1
ATOM 1415 O O . SER A 1 181 ? -2.210 -1.491 22.108 1.00 97.69 181 SER A O 1
ATOM 1417 N N . LEU A 1 182 ? -3.495 -1.927 20.305 1.00 98.12 182 LEU A N 1
ATOM 1418 C CA . LEU A 1 182 ? -2.440 -1.777 19.303 1.00 98.12 182 LEU A CA 1
ATOM 1419 C C . LEU A 1 182 ? -1.842 -0.368 19.321 1.00 98.12 182 LEU A C 1
ATOM 1421 O O . LEU A 1 182 ? -0.621 -0.231 19.396 1.00 98.12 182 LEU A O 1
ATOM 1425 N N . ALA A 1 183 ? -2.688 0.668 19.331 1.00 97.00 183 ALA A N 1
ATOM 1426 C CA . ALA A 1 183 ? -2.239 2.057 19.372 1.00 97.00 183 ALA A CA 1
ATOM 1427 C C . ALA A 1 183 ? -1.378 2.342 20.612 1.00 97.00 183 ALA A C 1
ATOM 1429 O O . ALA A 1 183 ? -0.276 2.871 20.496 1.00 97.00 183 ALA A O 1
ATOM 1430 N N . ARG A 1 184 ? -1.830 1.925 21.803 1.00 96.38 184 ARG A N 1
ATOM 1431 C CA . ARG A 1 184 ? -1.082 2.123 23.059 1.00 96.38 184 ARG A CA 1
ATOM 1432 C C . ARG A 1 184 ? 0.227 1.346 23.104 1.00 96.38 184 ARG A C 1
ATOM 1434 O O . ARG A 1 184 ? 1.199 1.834 23.670 1.00 96.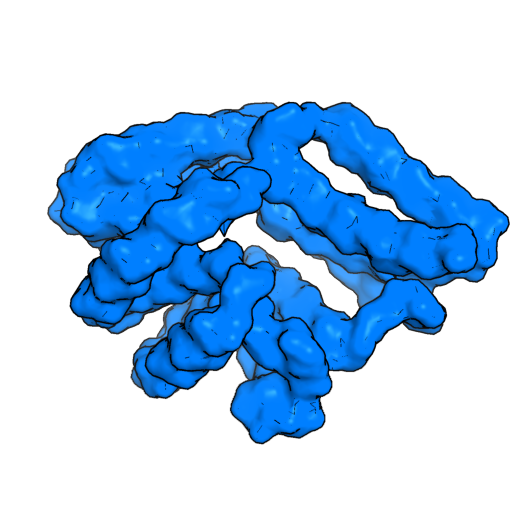38 184 ARG A O 1
ATOM 1441 N N . LYS A 1 185 ? 0.239 0.124 22.569 1.00 97.44 185 LYS A N 1
ATOM 1442 C CA . LYS A 1 185 ? 1.411 -0.755 22.603 1.00 97.44 185 LYS A CA 1
ATOM 1443 C C . LYS A 1 185 ? 2.515 -0.279 21.660 1.00 97.44 185 LYS A C 1
ATOM 1445 O O . LYS A 1 185 ? 3.685 -0.421 22.004 1.00 97.44 185 LYS A O 1
ATOM 1450 N N . HIS A 1 186 ? 2.151 0.268 20.498 1.00 97.12 186 HIS A N 1
ATOM 1451 C CA . HIS A 1 186 ? 3.094 0.492 19.396 1.00 97.12 186 HIS A CA 1
ATOM 1452 C C . HIS A 1 186 ? 3.323 1.954 19.014 1.00 97.12 186 HIS A C 1
ATOM 1454 O O . HIS A 1 186 ? 4.222 2.197 18.216 1.00 97.12 186 HIS A O 1
ATOM 1460 N N . SER A 1 187 ? 2.588 2.922 19.575 1.00 95.31 187 SER A N 1
ATOM 1461 C CA . SER A 1 187 ? 2.705 4.344 19.199 1.00 95.31 187 SER A CA 1
ATOM 1462 C C . SER A 1 187 ? 4.147 4.854 19.193 1.00 95.31 187 SER A C 1
ATOM 1464 O O . SER A 1 187 ? 4.581 5.433 18.208 1.00 95.31 187 SER A O 1
ATOM 1466 N N . HIS A 1 188 ? 4.923 4.579 20.243 1.00 94.62 188 HIS A N 1
ATOM 1467 C CA . HIS A 1 188 ? 6.318 5.023 20.310 1.00 94.62 188 HIS A CA 1
ATOM 1468 C C . HIS A 1 188 ? 7.187 4.394 19.211 1.00 94.62 188 HIS A C 1
ATOM 1470 O O . HIS A 1 188 ? 7.947 5.094 18.557 1.00 94.62 188 HIS A O 1
ATOM 1476 N N . ALA A 1 189 ? 7.038 3.090 18.958 1.00 94.88 189 ALA A N 1
ATOM 1477 C CA . ALA A 1 189 ? 7.806 2.401 17.921 1.00 94.88 189 ALA A CA 1
ATOM 1478 C C . ALA A 1 189 ? 7.434 2.864 16.501 1.00 94.88 189 ALA A C 1
ATOM 1480 O O . ALA A 1 189 ? 8.287 2.869 15.618 1.00 94.88 189 ALA A O 1
ATOM 1481 N N . ILE A 1 190 ? 6.170 3.242 16.287 1.00 95.00 190 ILE A N 1
ATOM 1482 C CA . ILE A 1 190 ? 5.680 3.826 15.035 1.00 95.00 190 ILE A CA 1
ATOM 1483 C C . ILE A 1 190 ? 6.302 5.211 14.833 1.00 95.00 190 ILE A C 1
ATOM 1485 O O . ILE A 1 190 ? 6.988 5.414 13.836 1.00 95.00 190 ILE A O 1
ATOM 1489 N N . LEU A 1 191 ? 6.138 6.112 15.804 1.00 93.88 191 LEU A N 1
ATOM 1490 C CA . LEU A 1 191 ? 6.549 7.517 15.686 1.00 93.88 191 LEU A CA 1
ATOM 1491 C C . LEU A 1 191 ? 8.077 7.712 15.686 1.00 93.88 191 LEU A C 1
ATOM 1493 O O . LEU A 1 191 ? 8.577 8.718 15.194 1.00 93.88 191 LEU A O 1
ATOM 1497 N N . ASP A 1 192 ? 8.841 6.737 16.187 1.00 91.94 192 ASP A N 1
ATOM 1498 C CA . ASP A 1 192 ? 10.308 6.752 16.136 1.00 91.94 192 ASP A CA 1
ATOM 1499 C C . ASP A 1 192 ? 10.877 6.169 14.819 1.00 91.94 192 ASP A C 1
ATOM 1501 O O . ASP A 1 192 ? 12.092 6.192 14.595 1.00 91.94 192 ASP A O 1
ATOM 1505 N N . SER A 1 193 ? 10.032 5.618 13.934 1.00 84.69 193 SER A N 1
ATOM 1506 C CA . SER A 1 193 ? 10.477 4.853 12.756 1.00 84.69 193 SER A CA 1
ATOM 1507 C C . SER A 1 193 ? 10.996 5.698 11.581 1.00 84.69 193 SER A C 1
ATOM 1509 O O . SER A 1 193 ? 11.595 5.138 10.662 1.00 84.69 193 SER A O 1
ATOM 1511 N N . ASN A 1 194 ? 10.854 7.031 11.632 1.00 82.06 194 ASN A N 1
ATOM 1512 C CA . ASN A 1 194 ? 11.163 7.968 10.536 1.00 82.06 194 ASN A CA 1
ATOM 1513 C C . ASN A 1 194 ? 10.448 7.616 9.210 1.00 82.06 194 ASN A C 1
ATOM 1515 O O . ASN A 1 194 ? 11.029 7.748 8.130 1.00 82.06 194 ASN A O 1
ATOM 1519 N N . ASP A 1 195 ? 9.203 7.141 9.290 1.00 92.25 195 ASP A N 1
ATOM 1520 C CA . ASP A 1 195 ? 8.333 6.845 8.147 1.00 92.25 195 ASP A CA 1
ATOM 1521 C C . ASP A 1 195 ? 7.108 7.772 8.209 1.00 92.25 195 ASP A C 1
ATOM 1523 O O . ASP A 1 195 ? 6.087 7.433 8.804 1.00 92.25 195 ASP A O 1
ATOM 1527 N N . ASP A 1 196 ? 7.223 8.960 7.603 1.00 96.06 196 ASP A N 1
ATOM 1528 C CA . ASP A 1 196 ? 6.188 10.006 7.651 1.00 96.06 196 ASP A CA 1
ATOM 1529 C C . ASP A 1 196 ? 4.811 9.505 7.177 1.00 96.06 196 ASP A C 1
ATOM 1531 O O . ASP A 1 196 ? 3.769 9.958 7.658 1.00 96.06 196 ASP A O 1
ATOM 1535 N N . LEU A 1 197 ? 4.783 8.579 6.211 1.00 97.62 197 LEU A N 1
ATOM 1536 C CA . LEU A 1 197 ? 3.535 8.005 5.718 1.00 97.62 197 LEU A CA 1
ATOM 1537 C C . LEU A 1 197 ? 2.922 7.051 6.746 1.00 97.62 197 LEU A C 1
ATOM 1539 O O . LEU A 1 197 ? 1.700 7.001 6.898 1.00 97.62 197 LEU A O 1
ATOM 1543 N N . ASN A 1 198 ? 3.750 6.289 7.455 1.00 97.19 198 ASN A N 1
ATOM 1544 C CA . ASN A 1 198 ? 3.285 5.453 8.552 1.00 97.19 198 ASN A CA 1
ATOM 1545 C C . ASN A 1 198 ? 2.767 6.294 9.731 1.00 97.19 198 ASN A C 1
ATOM 1547 O O . ASN A 1 198 ? 1.732 5.947 10.301 1.00 97.19 198 ASN A O 1
ATOM 1551 N N . ASP A 1 199 ? 3.411 7.423 10.035 1.00 97.62 199 ASP A N 1
ATOM 1552 C CA . ASP A 1 199 ? 2.926 8.385 11.031 1.00 97.62 199 ASP A CA 1
ATOM 1553 C C . ASP A 1 199 ? 1.559 8.947 10.629 1.00 97.62 199 ASP A C 1
ATOM 1555 O O . ASP A 1 199 ? 0.622 8.946 11.429 1.00 97.62 199 ASP A O 1
ATOM 1559 N N . LEU A 1 200 ? 1.400 9.347 9.363 1.00 98.38 200 LEU A N 1
ATOM 1560 C CA . LEU A 1 200 ? 0.112 9.791 8.832 1.00 98.38 200 LEU A CA 1
ATOM 1561 C C . LEU A 1 200 ? -0.962 8.705 8.985 1.00 98.38 200 LEU A C 1
ATOM 1563 O O . LEU A 1 200 ? -2.042 8.978 9.505 1.00 98.38 200 LEU A O 1
ATOM 1567 N N . ARG A 1 201 ? -0.670 7.462 8.581 1.00 98.25 201 ARG A N 1
ATOM 1568 C CA . ARG A 1 201 ? -1.599 6.325 8.727 1.00 98.25 201 ARG A CA 1
ATOM 1569 C C . ARG A 1 201 ? -1.972 6.079 10.188 1.00 98.25 201 ARG A C 1
ATOM 1571 O O . ARG A 1 201 ? -3.127 5.770 10.475 1.00 98.25 201 ARG A O 1
ATOM 1578 N N . PHE A 1 202 ? -1.023 6.236 11.109 1.00 97.94 202 PHE A N 1
ATOM 1579 C CA . PHE A 1 202 ? -1.273 6.110 12.540 1.00 97.94 202 PHE A CA 1
ATOM 1580 C C . PHE A 1 202 ? -2.230 7.193 13.037 1.00 97.94 202 PHE A C 1
ATOM 1582 O O . PHE A 1 202 ? -3.254 6.854 13.629 1.00 97.94 202 PHE A O 1
ATOM 1589 N N . PHE A 1 203 ? -1.946 8.468 12.753 1.00 97.69 203 PHE A N 1
ATOM 1590 C CA . PHE A 1 203 ? -2.789 9.583 13.192 1.00 97.69 203 PHE A CA 1
ATOM 1591 C C . PHE A 1 203 ? -4.179 9.566 12.551 1.00 97.69 203 PHE A C 1
ATOM 1593 O O . PHE A 1 203 ? -5.159 9.851 13.239 1.00 97.69 203 PHE A O 1
ATOM 1600 N N . ILE A 1 204 ? -4.303 9.138 11.287 1.00 97.62 204 ILE A N 1
ATOM 1601 C CA . ILE A 1 204 ? -5.612 8.856 10.679 1.00 97.62 204 ILE A CA 1
ATOM 1602 C C . ILE A 1 204 ? -6.362 7.839 11.541 1.00 97.62 204 ILE A C 1
ATOM 1604 O O . ILE A 1 204 ? -7.467 8.126 11.991 1.00 97.62 204 ILE A O 1
ATOM 1608 N N . ALA A 1 205 ? -5.758 6.684 11.830 1.00 97.50 205 ALA A N 1
ATOM 1609 C CA . ALA A 1 205 ? -6.427 5.617 12.567 1.00 97.50 205 ALA A CA 1
ATOM 1610 C C . ALA A 1 205 ? -6.839 6.032 13.992 1.00 97.50 205 ALA A C 1
ATOM 1612 O O . ALA A 1 205 ? -7.951 5.719 14.421 1.00 97.50 205 ALA A O 1
ATOM 1613 N N . VAL A 1 206 ? -5.975 6.743 14.729 1.00 96.19 206 VAL A N 1
ATOM 1614 C CA . VAL A 1 206 ? -6.271 7.150 16.115 1.00 96.19 206 VAL A CA 1
ATOM 1615 C C . VAL A 1 206 ? -7.217 8.347 16.219 1.00 96.19 206 VAL A C 1
ATOM 1617 O O . VAL A 1 206 ? -7.882 8.490 17.246 1.00 96.19 206 VAL A O 1
ATOM 1620 N N . SER A 1 207 ? -7.397 9.125 15.143 1.00 95.44 207 SER A N 1
ATOM 1621 C CA . SER A 1 207 ? -8.386 10.214 15.102 1.00 95.44 207 SER A CA 1
ATOM 1622 C C . SER A 1 207 ? -9.825 9.739 15.379 1.00 95.44 207 SER A C 1
ATOM 1624 O O . SER A 1 207 ? -10.645 10.506 15.885 1.00 95.44 207 SER A O 1
ATOM 1626 N N . ALA A 1 208 ? -10.120 8.449 15.165 1.00 94.06 208 ALA A N 1
ATOM 1627 C CA . ALA A 1 208 ? -11.400 7.827 15.512 1.00 94.06 208 ALA A CA 1
ATOM 1628 C C . ALA A 1 208 ? -11.706 7.807 17.026 1.00 94.06 208 ALA A C 1
ATOM 1630 O O . ALA A 1 208 ? -12.835 7.535 17.434 1.00 94.06 208 ALA A O 1
ATOM 1631 N N . PHE A 1 209 ? -10.721 8.063 17.894 1.00 90.19 209 PHE A N 1
ATOM 1632 C CA . PHE A 1 209 ? -10.909 8.032 19.347 1.00 90.19 209 PHE A CA 1
ATOM 1633 C C . PHE A 1 209 ? -11.247 9.393 19.971 1.00 90.19 209 PHE A C 1
ATOM 1635 O O . PHE A 1 209 ? -11.443 9.448 21.186 1.00 90.19 209 PHE A O 1
ATOM 1642 N N . GLY A 1 210 ? -11.412 10.441 19.154 1.00 66.25 210 GLY A N 1
ATOM 1643 C CA . GLY A 1 210 ? -12.043 11.701 19.561 1.00 66.25 210 GLY A CA 1
ATOM 1644 C C . GLY A 1 210 ? -11.113 12.751 20.174 1.00 66.25 210 GLY A C 1
ATOM 1645 O O . GLY A 1 210 ? -11.609 13.671 20.821 1.00 66.25 210 GLY A O 1
ATOM 1646 N N . ASP A 1 211 ? -9.794 12.645 19.987 1.00 72.88 211 ASP A N 1
ATOM 1647 C CA . ASP A 1 211 ? -8.882 13.761 20.264 1.00 72.88 211 ASP A CA 1
ATOM 1648 C C . ASP A 1 211 ? -8.740 14.626 19.000 1.00 72.88 211 ASP A C 1
ATOM 1650 O O . ASP A 1 211 ? -8.205 14.183 17.981 1.00 72.88 211 ASP A O 1
ATOM 1654 N N . GLU A 1 212 ? -9.221 15.874 19.051 1.00 81.00 212 GLU A N 1
ATOM 1655 C CA . GLU A 1 212 ? -9.009 16.846 17.968 1.00 81.00 212 GLU A CA 1
ATOM 1656 C C . GLU A 1 212 ? -7.517 17.039 17.639 1.00 81.00 212 GLU A C 1
ATOM 1658 O O . GLU A 1 212 ? -7.188 17.459 16.528 1.00 81.00 212 GLU A O 1
ATOM 1663 N N . GLY A 1 213 ? -6.617 16.779 18.594 1.00 91.19 213 GLY A N 1
ATOM 1664 C CA . GLY A 1 213 ? -5.172 16.836 18.397 1.00 91.19 213 GLY A CA 1
ATOM 1665 C C . GLY A 1 213 ? -4.690 15.848 17.338 1.00 91.19 213 GLY A C 1
ATOM 1666 O O . GLY A 1 213 ? -4.004 16.260 16.405 1.00 91.19 213 GLY A O 1
ATOM 1667 N N . ASP A 1 214 ? -5.120 14.587 17.424 1.00 94.00 214 ASP A N 1
ATOM 1668 C CA . ASP A 1 214 ? -4.721 13.535 16.480 1.00 94.00 214 ASP A CA 1
ATOM 1669 C C . ASP A 1 214 ? -5.197 13.850 15.056 1.00 94.00 214 ASP A C 1
ATOM 1671 O O . ASP A 1 214 ? -4.436 13.717 14.096 1.00 94.00 214 ASP A O 1
ATOM 1675 N N . TYR A 1 215 ? -6.432 14.347 14.916 1.00 94.44 215 TYR A N 1
ATOM 1676 C CA . TYR A 1 215 ? -6.961 14.794 13.625 1.00 94.44 215 TYR A CA 1
ATOM 1677 C C . TYR A 1 215 ? -6.155 15.965 13.045 1.00 94.44 215 TYR A C 1
ATOM 1679 O O . TYR A 1 215 ? -5.802 15.947 11.866 1.00 94.44 215 TYR A O 1
ATOM 1687 N N . LYS A 1 216 ? -5.820 16.975 13.861 1.00 95.94 216 LYS A N 1
ATOM 1688 C CA . LYS A 1 216 ? -5.007 18.122 13.418 1.00 95.94 216 LYS A CA 1
ATOM 1689 C C . LYS A 1 216 ? -3.620 17.675 12.959 1.00 95.94 216 LYS A C 1
ATOM 1691 O O . LYS A 1 216 ? -3.168 18.117 11.907 1.00 95.94 216 LYS A O 1
ATOM 1696 N N . THR A 1 217 ? -2.978 16.762 13.686 1.00 96.44 217 THR A N 1
ATOM 1697 C CA . THR A 1 217 ? -1.685 16.196 13.280 1.00 96.44 217 THR A CA 1
ATOM 1698 C C . THR A 1 217 ? -1.794 15.397 11.980 1.00 96.44 217 THR A C 1
ATOM 1700 O O . THR A 1 217 ? -0.967 15.582 11.085 1.00 96.44 217 THR A O 1
ATOM 1703 N N . ALA A 1 218 ? -2.833 14.568 11.820 1.00 97.19 218 ALA A N 1
ATOM 1704 C CA . ALA A 1 218 ? -3.095 13.868 10.562 1.00 97.19 218 ALA A CA 1
ATOM 1705 C C . ALA A 1 218 ? -3.290 14.853 9.397 1.00 97.19 218 ALA A C 1
ATOM 1707 O O . ALA A 1 218 ? -2.728 14.648 8.323 1.00 97.19 218 ALA A O 1
ATOM 1708 N N . LEU A 1 219 ? -4.034 15.942 9.611 1.00 97.56 219 LEU A N 1
ATOM 1709 C CA . LEU A 1 219 ? -4.309 16.956 8.593 1.00 97.56 219 LEU A CA 1
ATOM 1710 C C . LEU A 1 219 ? -3.040 17.707 8.164 1.00 97.56 219 LEU A C 1
ATOM 1712 O O . LEU A 1 219 ? -2.835 17.945 6.974 1.00 97.56 219 LEU A O 1
ATOM 1716 N N . GLU A 1 220 ? -2.161 18.047 9.109 1.00 97.94 220 GLU A N 1
ATOM 1717 C CA . GLU A 1 220 ? -0.863 18.662 8.810 1.00 97.94 220 GLU A CA 1
ATOM 1718 C C . GLU A 1 220 ? 0.035 17.734 7.980 1.00 97.94 220 GLU A C 1
ATOM 1720 O O . GLU A 1 220 ? 0.653 18.177 7.008 1.00 97.94 220 GLU A O 1
ATOM 1725 N N . LEU A 1 221 ? 0.103 16.447 8.335 1.00 97.88 221 LEU A N 1
ATOM 1726 C CA . LEU A 1 221 ? 0.873 15.448 7.588 1.00 97.88 221 LEU A CA 1
ATOM 1727 C C . LEU A 1 221 ? 0.285 15.209 6.192 1.00 97.88 221 LEU A C 1
ATOM 1729 O O . LEU A 1 221 ? 1.031 15.240 5.212 1.00 97.88 221 LEU A O 1
ATOM 1733 N N . ALA A 1 222 ? -1.036 15.044 6.088 1.00 98.44 222 ALA A N 1
ATOM 1734 C CA . ALA A 1 222 ? -1.745 14.911 4.818 1.00 98.44 222 ALA A CA 1
ATOM 1735 C C . ALA A 1 222 ? -1.443 16.100 3.899 1.00 98.44 222 ALA A C 1
ATOM 1737 O O . ALA A 1 222 ? -1.043 15.902 2.755 1.00 98.44 222 ALA A O 1
ATOM 1738 N N . GLY A 1 223 ? -1.506 17.327 4.430 1.00 98.31 223 GLY A N 1
ATOM 1739 C CA . GLY A 1 223 ? -1.200 18.546 3.686 1.00 98.31 223 GLY A CA 1
ATOM 1740 C C . GLY A 1 223 ? 0.211 18.575 3.090 1.00 98.31 223 GLY A C 1
ATOM 1741 O O . GLY A 1 223 ? 0.383 19.069 1.978 1.00 98.31 223 GLY A O 1
ATOM 1742 N N . LYS A 1 224 ? 1.222 18.012 3.770 1.00 98.06 224 LYS A N 1
ATOM 1743 C CA . LYS A 1 224 ? 2.586 17.904 3.215 1.00 98.06 224 LYS A CA 1
ATOM 1744 C C . LYS A 1 224 ? 2.634 16.963 2.011 1.00 98.06 224 LYS A C 1
ATOM 1746 O O . LYS A 1 224 ? 3.198 17.325 0.978 1.00 98.06 224 LYS A O 1
ATOM 1751 N N . PHE A 1 225 ? 2.044 15.773 2.135 1.00 98.50 225 PHE A N 1
ATOM 1752 C CA . PHE A 1 225 ? 2.003 14.798 1.043 1.00 98.50 225 PHE A CA 1
ATOM 1753 C C . PHE A 1 225 ? 1.196 15.313 -0.144 1.00 98.50 225 PHE A C 1
ATOM 1755 O O . PHE A 1 225 ? 1.687 15.288 -1.269 1.00 98.50 225 PHE A O 1
ATOM 1762 N N . ASP A 1 226 ? -0.003 15.823 0.108 1.00 98.44 226 ASP A N 1
ATOM 1763 C CA . ASP A 1 226 ? -0.927 16.321 -0.908 1.00 98.44 226 ASP A CA 1
ATOM 1764 C C . ASP A 1 226 ? -0.338 17.527 -1.657 1.00 98.44 226 ASP A C 1
ATOM 1766 O O . ASP A 1 226 ? -0.379 17.573 -2.889 1.00 98.44 226 ASP A O 1
ATOM 1770 N N . ALA A 1 227 ? 0.330 18.452 -0.952 1.00 97.94 227 ALA A N 1
ATOM 1771 C CA . ALA A 1 227 ? 1.043 19.565 -1.581 1.00 97.94 227 ALA A CA 1
ATOM 1772 C C . ALA A 1 227 ? 2.197 19.092 -2.480 1.00 97.94 227 ALA A C 1
ATOM 1774 O O . ALA A 1 227 ? 2.328 19.572 -3.609 1.00 97.94 227 ALA A O 1
ATOM 1775 N N . ARG A 1 228 ? 3.012 18.131 -2.018 1.00 97.50 228 ARG A N 1
ATOM 1776 C CA . ARG A 1 228 ? 4.096 17.533 -2.818 1.00 97.50 228 ARG A CA 1
ATOM 1777 C C . ARG A 1 228 ? 3.549 16.797 -4.046 1.00 97.50 228 ARG A C 1
ATOM 1779 O O . ARG A 1 228 ? 4.111 16.913 -5.133 1.00 97.50 228 ARG A O 1
ATOM 1786 N N . ASN A 1 229 ? 2.475 16.029 -3.866 1.00 96.94 229 ASN A N 1
ATOM 1787 C CA . ASN A 1 229 ? 1.878 15.174 -4.895 1.00 96.94 229 ASN A CA 1
ATOM 1788 C C . ASN A 1 229 ? 0.933 15.936 -5.834 1.00 96.94 229 ASN A C 1
ATOM 1790 O O . ASN A 1 229 ? 0.531 15.387 -6.856 1.00 96.94 229 ASN A O 1
ATOM 1794 N N . GLN A 1 230 ? 0.595 17.186 -5.505 1.00 96.56 230 GLN A N 1
ATOM 1795 C CA . GLN A 1 230 ? -0.338 18.032 -6.251 1.00 96.56 230 GLN A CA 1
ATOM 1796 C C . GLN A 1 230 ? -1.736 17.403 -6.379 1.00 96.56 230 GLN A C 1
ATOM 1798 O O . GLN A 1 230 ? -2.374 17.470 -7.431 1.00 96.56 230 GLN A O 1
ATOM 1803 N N . ASN A 1 231 ? -2.215 16.786 -5.299 1.00 97.25 231 ASN A N 1
ATOM 1804 C CA . ASN A 1 231 ? -3.551 16.198 -5.197 1.00 97.25 231 ASN A CA 1
ATOM 1805 C C . ASN A 1 231 ? -4.161 16.478 -3.807 1.00 97.25 231 ASN A C 1
ATOM 1807 O O . ASN A 1 231 ? -3.642 17.315 -3.078 1.00 97.25 231 ASN A O 1
ATOM 1811 N N . PHE A 1 232 ? -5.282 15.834 -3.474 1.00 98.06 232 PHE A N 1
ATOM 1812 C CA . PHE A 1 232 ? -5.946 15.928 -2.162 1.00 98.06 232 PHE A CA 1
ATOM 1813 C C . PHE A 1 232 ? -6.190 14.540 -1.551 1.00 98.06 232 PHE A C 1
ATOM 1815 O O . PHE A 1 232 ? -7.136 14.339 -0.794 1.00 98.06 232 PHE A O 1
ATOM 1822 N N . TYR A 1 233 ? -5.393 13.544 -1.949 1.00 98.44 233 TYR A N 1
ATOM 1823 C CA . TYR A 1 233 ? -5.697 12.141 -1.678 1.00 98.44 233 TYR A CA 1
ATOM 1824 C C . TYR A 1 233 ? -5.779 11.844 -0.179 1.00 98.44 233 TYR A C 1
ATOM 1826 O O . TYR A 1 233 ? -6.736 11.210 0.275 1.00 98.44 233 TYR A O 1
ATOM 1834 N N . TYR A 1 234 ? -4.798 12.304 0.598 1.00 98.56 234 TYR A N 1
ATOM 1835 C CA . TYR A 1 234 ? -4.756 12.015 2.025 1.00 98.56 234 TYR A CA 1
ATOM 1836 C C . TYR A 1 234 ? -5.729 12.874 2.823 1.00 98.56 234 TYR A C 1
ATOM 1838 O O . TYR A 1 234 ? -6.337 12.359 3.763 1.00 98.56 234 TYR A O 1
ATOM 1846 N N . ALA A 1 235 ? -5.925 14.139 2.446 1.00 98.25 235 ALA A N 1
ATOM 1847 C CA . ALA A 1 235 ? -6.926 14.998 3.067 1.00 98.25 235 ALA A CA 1
ATOM 1848 C C . ALA A 1 235 ? -8.344 14.441 2.861 1.00 98.25 235 ALA A C 1
ATOM 1850 O O . ALA A 1 235 ? -9.098 14.318 3.826 1.00 98.25 235 ALA A O 1
ATOM 1851 N N . ASP A 1 236 ? -8.688 14.024 1.639 1.00 98.38 236 ASP A N 1
ATOM 1852 C CA . ASP A 1 236 ? -9.989 13.419 1.335 1.00 98.38 236 ASP A CA 1
ATOM 1853 C C . ASP A 1 236 ? -10.182 12.093 2.087 1.00 98.38 236 ASP A C 1
ATOM 1855 O O . ASP A 1 236 ? -11.267 11.821 2.612 1.00 98.38 236 ASP A O 1
ATOM 1859 N N . TYR A 1 237 ? -9.127 11.273 2.183 1.00 98.25 237 TYR A N 1
ATOM 1860 C CA . TYR A 1 237 ? -9.159 10.024 2.946 1.00 98.25 237 TYR A CA 1
ATOM 1861 C C . TYR A 1 237 ? -9.394 10.268 4.440 1.00 98.25 237 TYR A C 1
ATOM 1863 O O . TYR A 1 237 ? -10.263 9.625 5.033 1.00 98.25 237 TYR A O 1
ATOM 1871 N N . LEU A 1 238 ? -8.641 11.196 5.039 1.00 97.50 238 LEU A N 1
ATOM 1872 C CA . LEU A 1 238 ? -8.754 11.572 6.448 1.00 97.50 238 LEU A CA 1
ATOM 1873 C C . LEU A 1 238 ? -10.147 12.114 6.764 1.00 97.50 238 LEU A C 1
ATOM 1875 O O . LEU A 1 238 ? -10.772 11.623 7.699 1.00 97.50 238 LEU A O 1
ATOM 1879 N N . ASN A 1 239 ? -10.649 13.070 5.978 1.00 95.62 239 ASN A N 1
ATOM 1880 C CA . ASN A 1 239 ? -11.969 13.667 6.195 1.00 95.62 239 ASN A CA 1
ATOM 1881 C C . ASN A 1 239 ? -13.054 12.591 6.182 1.00 95.62 239 ASN A C 1
ATOM 1883 O O . ASN A 1 239 ? -13.819 12.469 7.133 1.00 95.62 239 ASN A O 1
ATOM 1887 N N . LYS A 1 240 ? -13.053 11.730 5.158 1.00 96.06 240 LYS A N 1
ATOM 1888 C CA . LYS A 1 240 ? -14.020 10.635 5.048 1.00 96.06 240 LYS A CA 1
ATOM 1889 C C . LYS A 1 240 ? -13.921 9.645 6.208 1.00 96.06 240 LYS A C 1
ATOM 1891 O O . LYS A 1 240 ? -14.943 9.184 6.706 1.00 96.06 240 LYS A O 1
ATOM 1896 N N . PHE A 1 241 ? -12.706 9.287 6.622 1.00 96.00 241 PHE A N 1
ATOM 1897 C CA . PHE A 1 241 ? -12.506 8.400 7.766 1.00 96.00 241 PHE A CA 1
ATOM 1898 C C . PHE A 1 241 ? -13.016 9.040 9.064 1.00 96.00 241 PHE A C 1
ATOM 1900 O O . PHE A 1 241 ? -13.699 8.388 9.850 1.00 96.00 241 PHE A O 1
ATOM 1907 N N . TYR A 1 242 ? -12.727 10.322 9.274 1.00 92.44 242 TYR A N 1
ATOM 1908 C CA . TYR A 1 242 ? -13.133 11.050 10.468 1.00 92.44 242 TYR A CA 1
ATOM 1909 C C . TYR A 1 242 ? -14.656 11.231 10.545 1.00 92.44 242 TYR A C 1
ATOM 1911 O O . TYR A 1 242 ? -15.231 10.980 11.604 1.00 92.44 242 TYR A O 1
ATOM 1919 N N . GLU A 1 243 ? -15.319 11.566 9.431 1.00 92.19 243 GLU A N 1
ATOM 1920 C CA . GLU A 1 243 ? -16.790 11.599 9.316 1.00 92.19 243 GLU A CA 1
ATOM 1921 C C . GLU A 1 243 ? -17.425 10.262 9.707 1.00 92.19 243 GLU A C 1
ATOM 1923 O O . GLU A 1 243 ? -18.451 10.222 10.383 1.00 92.19 243 GLU A O 1
ATOM 1928 N N . GLU A 1 244 ? -16.817 9.156 9.274 1.00 93.62 244 GLU A N 1
ATOM 1929 C CA . GLU A 1 244 ? -17.366 7.814 9.458 1.00 93.62 244 GLU A CA 1
ATOM 1930 C C . GLU A 1 244 ? -17.156 7.281 10.888 1.00 93.62 244 GLU A C 1
ATOM 1932 O O . GLU A 1 244 ? -18.035 6.596 11.412 1.00 93.62 244 GLU A O 1
ATOM 1937 N N . PHE A 1 245 ? -16.023 7.590 11.538 1.00 93.25 245 PHE A N 1
ATOM 1938 C CA . PHE A 1 245 ? -15.601 6.889 12.764 1.00 93.25 245 PHE A CA 1
ATOM 1939 C C . PHE A 1 245 ? -15.344 7.756 14.004 1.00 93.25 245 PHE A C 1
ATOM 1941 O O . PHE A 1 245 ? -15.231 7.196 15.094 1.00 93.25 245 PHE A O 1
ATOM 1948 N N . SER A 1 246 ? -15.258 9.087 13.903 1.00 82.31 246 SER A N 1
ATOM 1949 C CA . SER A 1 246 ? -14.952 9.938 15.072 1.00 82.31 246 SER A CA 1
ATOM 1950 C C . SER A 1 246 ? -16.107 10.053 16.075 1.00 82.31 246 SER A C 1
ATOM 1952 O O . SER A 1 246 ? -15.887 10.369 17.246 1.00 82.31 246 SER A O 1
ATOM 1954 N N . GLY A 1 247 ? -17.345 9.805 15.633 1.00 67.69 247 GLY A N 1
ATOM 1955 C CA . GLY A 1 247 ? -18.553 10.035 16.430 1.00 67.69 247 GLY A CA 1
ATOM 1956 C C . GLY A 1 247 ? -18.838 11.516 16.727 1.00 67.69 247 GLY A C 1
ATOM 1957 O O . GLY A 1 247 ? -19.751 11.804 17.502 1.00 67.69 247 GLY A O 1
ATOM 1958 N N . LEU A 1 248 ? -18.073 12.439 16.134 1.00 55.31 248 LEU A N 1
ATOM 1959 C CA . LEU A 1 248 ? -18.258 13.886 16.201 1.00 55.31 248 LEU A CA 1
ATOM 1960 C C . LEU A 1 248 ? -18.883 14.354 14.877 1.00 55.31 248 LEU A C 1
ATOM 1962 O O . LEU A 1 248 ? -18.413 13.980 13.806 1.00 55.31 248 LEU A O 1
ATOM 1966 N N . GLU A 1 249 ? -19.962 15.139 14.937 1.00 47.94 249 GLU A N 1
ATOM 1967 C CA . GLU A 1 249 ? -20.488 15.820 13.744 1.00 47.94 249 GLU A CA 1
ATOM 1968 C C . GLU A 1 249 ? -19.470 16.885 13.295 1.00 47.94 249 GLU A C 1
ATOM 1970 O O . GLU A 1 249 ? -19.005 17.666 14.129 1.00 47.94 249 GLU A O 1
ATOM 1975 N N . ILE A 1 250 ? -19.109 16.881 12.004 1.00 50.16 250 ILE A N 1
ATOM 1976 C CA . ILE A 1 250 ? -18.223 17.881 11.373 1.00 50.16 250 ILE A CA 1
ATOM 1977 C C . ILE A 1 250 ? -18.917 19.238 11.254 1.00 50.16 250 ILE A C 1
ATOM 1979 O O . ILE A 1 250 ? -20.097 19.264 10.830 1.00 50.16 250 ILE A O 1
#

Sequence (250 aa):
DFTDCLWKFKWIVSGVAKSSMIEKELIDKVNEAMAFYYERLELSLAAYYKALMNQNIDMGDAREAKANYELWKKLAKDDMSDCEACEASDEIAYLNFAGEHAAALELAAPILSGELTCSEVPHITYAPILFSMIKTGKIEEAKTLLPKAVATIESNPRVINQIAPLIEIAVRLDERETALSLARKHSHAILDSNDDLNDLRFFIAVSAFGDEGDYKTALELAGKFDARNQNFYYADYLNKFYEEFSGLEI